Protein AF-A0A4Q6BLD5-F1 (afdb_monomer)

pLDDT: mean 73.15, std 21.03, range [26.84, 95.38]

Mean predicted aligned error: 13.9 Å

Structure (mmCIF, N/CA/C/O backbone):
data_AF-A0A4Q6BLD5-F1
#
_entry.id   AF-A0A4Q6BLD5-F1
#
loop_
_atom_site.group_PDB
_atom_site.id
_atom_site.type_symbol
_atom_site.label_atom_id
_atom_site.label_alt_id
_atom_site.label_comp_id
_atom_site.label_asym_id
_atom_site.label_entity_id
_atom_site.label_seq_id
_atom_site.pdbx_PDB_ins_code
_atom_site.Cartn_x
_atom_site.Cartn_y
_atom_site.Cartn_z
_atom_site.occupancy
_atom_site.B_iso_or_equiv
_atom_site.auth_seq_id
_atom_site.auth_comp_id
_atom_site.auth_asym_id
_atom_site.auth_atom_id
_atom_site.pdbx_PDB_model_num
ATOM 1 N N . MET A 1 1 ? -20.889 4.186 14.108 1.00 34.12 1 MET A N 1
ATOM 2 C CA . MET A 1 1 ? -19.608 4.801 13.681 1.00 34.12 1 MET A CA 1
ATOM 3 C C . MET A 1 1 ? -19.561 4.826 12.154 1.00 34.12 1 MET A C 1
ATOM 5 O O . MET A 1 1 ? -20.013 3.849 11.561 1.00 34.12 1 MET A O 1
ATOM 9 N N . PRO A 1 2 ? -19.130 5.921 11.500 1.00 46.22 2 PRO A N 1
ATOM 10 C CA . PRO A 1 2 ? -19.133 6.006 10.040 1.00 46.22 2 PRO A CA 1
ATOM 11 C C . PRO A 1 2 ? -18.166 4.980 9.440 1.00 46.22 2 PRO A C 1
ATOM 13 O O . PRO A 1 2 ? -17.025 4.854 9.872 1.00 46.22 2 PRO A O 1
ATOM 16 N N . THR A 1 3 ? -18.659 4.231 8.460 1.00 52.12 3 THR A N 1
ATOM 17 C CA . THR A 1 3 ? -17.899 3.228 7.712 1.00 52.12 3 THR A CA 1
ATOM 18 C C . THR A 1 3 ? -16.935 3.934 6.760 1.00 52.12 3 THR A C 1
ATOM 20 O O . THR A 1 3 ? -17.376 4.782 5.989 1.00 52.12 3 THR A O 1
ATOM 23 N N . ARG A 1 4 ? -15.638 3.609 6.811 1.00 65.75 4 ARG A N 1
ATOM 24 C CA . ARG A 1 4 ? -14.622 4.171 5.907 1.00 65.75 4 ARG A CA 1
ATOM 25 C C . ARG A 1 4 ? -14.173 3.112 4.904 1.00 65.75 4 ARG A C 1
ATOM 27 O O . ARG A 1 4 ? -13.862 1.986 5.298 1.00 65.75 4 ARG A O 1
ATOM 34 N N . ILE A 1 5 ? -14.171 3.488 3.628 1.00 71.06 5 ILE A N 1
ATOM 35 C CA . ILE A 1 5 ? -13.652 2.690 2.517 1.00 71.06 5 ILE A CA 1
ATOM 36 C C . ILE A 1 5 ? -12.532 3.501 1.867 1.00 71.06 5 ILE A C 1
ATOM 38 O O . ILE A 1 5 ? -12.675 4.704 1.649 1.00 71.06 5 ILE A O 1
ATOM 42 N N . ALA A 1 6 ? -11.416 2.840 1.591 1.00 70.56 6 ALA A N 1
ATOM 43 C CA . ALA A 1 6 ? -10.246 3.434 0.964 1.00 70.56 6 ALA A CA 1
ATOM 44 C C . ALA A 1 6 ? -10.144 2.995 -0.502 1.00 70.56 6 ALA A C 1
ATOM 46 O O . ALA A 1 6 ? -10.179 1.796 -0.777 1.00 70.56 6 ALA A O 1
ATOM 47 N N . PHE A 1 7 ? -9.975 3.948 -1.425 1.00 62.97 7 PHE A N 1
ATOM 48 C CA . PHE A 1 7 ? -9.706 3.673 -2.838 1.00 62.97 7 PHE A CA 1
ATOM 49 C C . PHE A 1 7 ? -8.424 4.375 -3.294 1.00 62.97 7 PHE A C 1
ATOM 51 O O . PHE A 1 7 ? -8.235 5.576 -3.079 1.00 62.97 7 PHE A O 1
ATOM 58 N N . PHE A 1 8 ? -7.554 3.625 -3.965 1.00 69.94 8 PHE A N 1
ATOM 59 C CA . PHE A 1 8 ? -6.295 4.117 -4.506 1.00 69.94 8 PHE A CA 1
ATOM 60 C C . PHE A 1 8 ? -6.191 3.791 -5.994 1.00 69.94 8 PHE A C 1
ATOM 62 O O . PHE A 1 8 ? -6.267 2.624 -6.376 1.00 69.94 8 PHE A O 1
ATOM 69 N N . VAL A 1 9 ? -5.953 4.811 -6.818 1.00 60.28 9 VAL A N 1
ATOM 70 C CA . VAL A 1 9 ? -5.570 4.661 -8.229 1.00 60.28 9 VAL A CA 1
ATOM 71 C C . VAL A 1 9 ? -4.197 5.315 -8.405 1.00 60.28 9 VAL A C 1
ATOM 73 O O . VAL A 1 9 ? -3.885 6.262 -7.686 1.00 60.28 9 VAL A O 1
ATOM 76 N N . SER A 1 10 ? -3.350 4.792 -9.299 1.00 46.06 10 SER A N 1
ATOM 77 C CA . SER A 1 10 ? -1.887 5.013 -9.362 1.00 46.06 10 SER A CA 1
ATOM 78 C C . SER A 1 10 ? -1.374 6.456 -9.221 1.00 46.06 10 SER A C 1
ATOM 80 O O . SER A 1 10 ? -0.222 6.638 -8.839 1.00 46.06 10 SER A O 1
ATOM 82 N N . SER A 1 11 ? -2.203 7.474 -9.454 1.00 38.53 11 SER A N 1
ATOM 83 C CA . SER A 1 11 ? -1.835 8.891 -9.303 1.00 38.53 11 SER A CA 1
ATOM 84 C C . SER A 1 11 ? -2.864 9.733 -8.540 1.00 38.53 11 SER A C 1
ATOM 86 O O . SER A 1 11 ? -2.640 10.917 -8.329 1.00 38.53 11 SER A O 1
ATOM 88 N N . PHE A 1 12 ? -3.973 9.139 -8.087 1.00 34.91 12 PHE A N 1
ATOM 89 C CA . PHE A 1 12 ? -5.044 9.856 -7.400 1.00 34.91 12 PHE A CA 1
ATOM 90 C C . PHE A 1 12 ? -5.529 9.074 -6.182 1.00 34.91 12 PHE A C 1
ATOM 92 O O . PHE A 1 12 ? -5.935 7.910 -6.262 1.00 34.91 12 PHE A O 1
ATOM 99 N N . LEU A 1 13 ? -5.481 9.739 -5.030 1.00 37.31 13 LEU A N 1
ATOM 100 C CA . LEU A 1 13 ? -6.122 9.270 -3.816 1.00 37.31 13 LEU A CA 1
ATOM 101 C C . LEU A 1 13 ? -7.577 9.737 -3.825 1.00 37.31 13 LEU A C 1
ATOM 103 O O . LEU A 1 13 ? -7.841 10.935 -3.754 1.00 37.31 13 LEU A O 1
ATOM 107 N N . PHE A 1 14 ? -8.518 8.795 -3.854 1.00 38.41 14 PHE A N 1
ATOM 108 C CA . PHE A 1 14 ? -9.929 9.103 -3.655 1.00 38.41 14 PHE A CA 1
ATOM 109 C C . PHE A 1 14 ? -10.384 8.520 -2.319 1.00 38.41 14 PHE A C 1
ATOM 111 O O . PHE A 1 14 ? -10.639 7.324 -2.181 1.00 38.41 14 PHE A O 1
ATOM 118 N N . VAL A 1 15 ? -10.490 9.379 -1.305 1.00 34.28 15 VAL A N 1
ATOM 119 C CA . VAL A 1 15 ? -11.044 8.984 -0.006 1.00 34.28 15 VAL A CA 1
ATOM 120 C C . VAL A 1 15 ? -12.554 9.174 -0.037 1.00 34.28 15 VAL A C 1
ATOM 122 O O . VAL A 1 15 ? -13.066 10.273 0.181 1.00 34.28 15 VAL A O 1
ATOM 125 N N . PHE A 1 16 ? -13.286 8.090 -0.278 1.00 34.75 16 PHE A N 1
ATOM 126 C CA . PHE A 1 16 ? -14.738 8.097 -0.154 1.00 34.75 16 PHE A CA 1
ATOM 127 C C . PHE A 1 16 ? -15.138 7.744 1.281 1.00 34.75 16 PHE A C 1
ATOM 129 O O . PHE A 1 16 ? -15.179 6.584 1.689 1.00 34.75 16 PHE A O 1
ATOM 136 N N . SER A 1 17 ? -15.507 8.759 2.065 1.00 26.84 17 SER A N 1
ATOM 137 C CA . SER A 1 17 ? -16.319 8.537 3.265 1.00 26.84 17 SER A CA 1
ATOM 138 C C . SER A 1 17 ? -17.758 8.282 2.820 1.00 26.84 17 SER A C 1
ATOM 140 O O . SER A 1 17 ? -18.596 9.186 2.800 1.00 26.84 17 SER A O 1
ATOM 142 N N . ALA A 1 18 ? -18.030 7.051 2.386 1.00 31.39 18 ALA A N 1
ATOM 143 C CA . ALA A 1 18 ? -19.362 6.640 1.981 1.00 31.39 18 ALA A CA 1
ATOM 144 C C . ALA A 1 18 ? -20.256 6.527 3.227 1.00 31.39 18 ALA A C 1
ATOM 146 O O . ALA A 1 18 ? -20.375 5.477 3.859 1.00 31.39 18 ALA A O 1
ATOM 147 N N . LYS A 1 19 ? -20.958 7.613 3.565 1.00 28.53 19 LYS A N 1
ATOM 148 C CA . LYS A 1 19 ? -22.338 7.433 4.020 1.00 28.53 19 LYS A CA 1
ATOM 149 C C . LYS A 1 19 ? -23.069 6.961 2.770 1.00 28.53 19 LYS A C 1
ATOM 151 O O . LYS A 1 19 ? -23.146 7.726 1.816 1.00 28.53 19 LYS A O 1
ATOM 156 N N . ALA A 1 20 ? -23.516 5.707 2.751 1.00 33.16 20 ALA A N 1
ATOM 157 C CA . ALA A 1 20 ? -24.437 5.210 1.738 1.00 33.16 20 ALA A CA 1
ATOM 158 C C . ALA A 1 20 ? -25.693 6.095 1.777 1.00 33.16 20 ALA A C 1
ATOM 160 O O . ALA A 1 20 ? -26.613 5.857 2.550 1.00 33.16 20 ALA A O 1
ATOM 161 N N . ALA A 1 21 ? -25.667 7.201 1.041 1.00 34.50 21 ALA A N 1
ATOM 162 C CA . ALA A 1 21 ? -26.797 8.085 0.879 1.00 34.50 21 ALA A CA 1
ATOM 163 C C . ALA A 1 21 ? -27.652 7.483 -0.238 1.00 34.50 21 ALA A C 1
ATOM 165 O O . ALA A 1 21 ? -27.370 7.649 -1.419 1.00 34.50 21 ALA A O 1
ATOM 166 N N . ASP A 1 22 ? -28.613 6.669 0.187 1.00 40.47 22 ASP A N 1
ATOM 167 C CA . ASP A 1 22 ? -30.010 6.667 -0.265 1.00 40.47 22 ASP A CA 1
ATOM 168 C C . ASP A 1 22 ? -30.348 6.514 -1.762 1.00 40.47 22 ASP A C 1
ATOM 170 O O . ASP A 1 22 ? -31.494 6.724 -2.149 1.00 40.47 22 ASP A O 1
ATOM 174 N N . CYS A 1 23 ? -29.411 6.105 -2.622 1.00 41.12 23 CYS A N 1
ATOM 175 C CA . CYS A 1 23 ? -29.730 5.891 -4.040 1.00 41.12 23 CYS A CA 1
ATOM 176 C C . CYS A 1 23 ? -30.193 4.453 -4.365 1.00 41.12 23 CYS A C 1
ATOM 178 O O . CYS A 1 23 ? -30.991 4.255 -5.279 1.00 41.12 23 CYS A O 1
ATOM 180 N N . SER A 1 24 ? -29.780 3.432 -3.593 1.00 42.34 24 SER A N 1
ATOM 181 C CA . SER A 1 24 ? -30.208 2.038 -3.848 1.00 42.34 24 SER A CA 1
ATOM 182 C C . SER A 1 24 ? -31.682 1.785 -3.502 1.00 42.34 24 SER A C 1
ATOM 184 O O . SER A 1 24 ? -32.346 0.977 -4.150 1.00 42.34 24 SER A O 1
ATOM 186 N N . SER A 1 25 ? -32.211 2.522 -2.519 1.00 45.66 25 SER A N 1
ATOM 187 C CA . SER A 1 25 ? -33.618 2.485 -2.111 1.00 45.66 25 SER A CA 1
ATOM 188 C C . SER A 1 25 ? -34.543 2.895 -3.264 1.00 45.66 25 SER A C 1
ATOM 190 O O . SER A 1 25 ? -35.480 2.166 -3.593 1.00 45.66 25 SER A O 1
ATOM 192 N N . GLN A 1 26 ? -34.225 3.995 -3.959 1.00 46.81 26 GLN A N 1
ATOM 193 C CA . GLN A 1 26 ? -35.060 4.520 -5.044 1.00 46.81 26 GLN A CA 1
ATOM 194 C C . GLN A 1 26 ? -35.035 3.643 -6.302 1.00 46.81 26 GLN A C 1
ATOM 196 O O . GLN A 1 26 ? -36.088 3.400 -6.888 1.00 46.81 26 GLN A O 1
ATOM 201 N N . VAL A 1 27 ? -33.876 3.089 -6.681 1.00 45.16 27 VAL A N 1
ATOM 202 C CA . VAL A 1 27 ? -33.774 2.179 -7.841 1.00 45.16 27 VAL A CA 1
ATOM 203 C C . VAL A 1 27 ? -34.616 0.916 -7.630 1.00 45.16 27 VAL A C 1
ATOM 205 O O . VAL A 1 27 ? -35.327 0.495 -8.539 1.00 45.16 27 VAL A O 1
ATOM 208 N N . SER A 1 28 ? -34.633 0.360 -6.411 1.00 44.94 28 SER A N 1
ATOM 209 C CA . SER A 1 28 ? -35.453 -0.821 -6.096 1.00 44.94 28 SER A CA 1
ATOM 210 C C . SER A 1 28 ? -36.967 -0.557 -6.168 1.00 44.94 28 SER A C 1
ATOM 212 O O . SER A 1 28 ? -37.734 -1.446 -6.543 1.00 44.94 28 SER A O 1
ATOM 214 N N . GLN A 1 29 ? -37.409 0.665 -5.850 1.00 50.00 29 GLN A N 1
ATOM 215 C CA . GLN A 1 29 ? -38.816 1.065 -5.955 1.00 50.00 29 GLN A CA 1
ATOM 216 C C . GLN A 1 29 ? -39.231 1.294 -7.410 1.00 50.00 29 GLN A C 1
ATOM 218 O O . GLN A 1 29 ? -40.324 0.891 -7.803 1.00 50.00 29 GLN A O 1
ATOM 223 N N . ILE A 1 30 ? -38.345 1.879 -8.221 1.00 49.75 30 ILE A N 1
ATOM 224 C CA . ILE A 1 30 ? -38.574 2.072 -9.658 1.00 49.75 30 ILE A CA 1
ATOM 225 C C . ILE A 1 30 ? -38.619 0.716 -10.371 1.00 49.75 30 ILE A C 1
ATOM 227 O O . ILE A 1 30 ? -39.524 0.481 -11.163 1.00 49.75 30 ILE A O 1
ATOM 231 N N . GLN A 1 31 ? -37.721 -0.214 -10.036 1.00 46.88 31 GLN A N 1
ATOM 232 C CA . GLN A 1 31 ? -37.703 -1.549 -10.636 1.00 46.88 31 GLN A CA 1
ATOM 233 C C . GLN A 1 31 ? -38.994 -2.332 -10.343 1.00 46.88 31 GLN A C 1
ATOM 235 O O . GLN A 1 31 ? -39.590 -2.874 -11.270 1.00 46.88 31 GLN A O 1
ATOM 240 N N . LYS A 1 32 ? -39.503 -2.280 -9.103 1.00 55.00 32 LYS A N 1
ATOM 241 C CA . LYS A 1 32 ? -40.805 -2.873 -8.735 1.00 55.00 32 LYS A CA 1
ATOM 242 C C . LYS A 1 32 ? -42.005 -2.207 -9.418 1.00 55.00 32 LYS A C 1
ATOM 244 O O . LYS A 1 32 ? -43.016 -2.864 -9.645 1.00 55.00 32 LYS A O 1
ATOM 249 N N . ALA A 1 33 ? -41.920 -0.912 -9.724 1.00 53.31 33 ALA A N 1
ATOM 250 C CA . ALA A 1 33 ? -42.981 -0.179 -10.419 1.00 53.31 33 ALA A CA 1
ATOM 251 C C . ALA A 1 33 ? -42.980 -0.419 -11.940 1.00 53.31 33 ALA A C 1
ATOM 253 O O . ALA A 1 33 ? -44.018 -0.283 -12.585 1.00 53.31 33 ALA A O 1
ATOM 254 N N . VAL A 1 34 ? -41.825 -0.777 -12.509 1.00 51.75 34 VAL A N 1
ATOM 255 C CA . VAL A 1 34 ? -41.629 -0.999 -13.950 1.00 51.75 34 VAL A CA 1
ATOM 256 C C . VAL A 1 34 ? -41.813 -2.473 -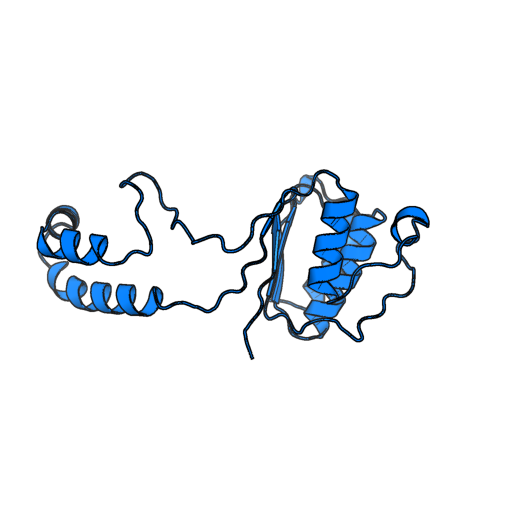14.344 1.00 51.75 34 VAL A C 1
ATOM 258 O O . VAL A 1 34 ? -42.239 -2.754 -15.461 1.00 51.75 34 VAL A O 1
ATOM 261 N N . GLU A 1 35 ? -41.591 -3.415 -13.425 1.00 50.47 35 GLU A N 1
ATOM 262 C CA . GLU A 1 35 ? -41.775 -4.864 -13.630 1.00 50.47 35 GLU A CA 1
ATOM 263 C C . GLU A 1 35 ? -43.122 -5.279 -14.267 1.00 50.47 35 GLU A C 1
ATOM 265 O O . GLU A 1 35 ? -43.102 -6.076 -15.206 1.00 50.47 35 GLU A O 1
ATOM 270 N N . PRO A 1 36 ? -44.290 -4.723 -13.874 1.00 54.44 36 PRO A N 1
ATOM 271 C CA . PRO A 1 36 ? -45.559 -5.072 -14.514 1.00 54.44 36 PRO A CA 1
ATOM 272 C C . PRO A 1 36 ? -45.745 -4.470 -15.920 1.00 54.44 36 PRO A C 1
ATOM 274 O O . PRO A 1 36 ? -46.626 -4.911 -16.655 1.00 54.44 36 PRO A O 1
ATOM 277 N N . LEU A 1 37 ? -44.935 -3.482 -16.319 1.00 51.81 37 LEU A N 1
ATOM 278 C CA . LEU A 1 37 ? -45.033 -2.793 -17.616 1.00 51.81 37 LEU A CA 1
ATOM 279 C C . LEU A 1 37 ? -44.154 -3.429 -18.705 1.00 51.81 37 LEU A C 1
ATOM 281 O O . LEU A 1 37 ? -44.417 -3.246 -19.892 1.00 51.81 37 LEU A O 1
ATOM 285 N N . LEU A 1 38 ? -43.145 -4.216 -18.322 1.00 53.00 38 LEU A N 1
ATOM 286 C CA . LEU A 1 38 ? -42.202 -4.854 -19.252 1.00 53.00 38 LEU A CA 1
ATOM 287 C C . LEU A 1 38 ? -42.749 -6.124 -19.928 1.00 53.00 38 LEU A C 1
ATOM 289 O O . LEU A 1 38 ? -42.108 -6.664 -20.823 1.00 53.00 38 LEU A O 1
ATOM 293 N N . GLY A 1 39 ? -43.937 -6.600 -19.537 1.00 48.44 39 GLY A N 1
ATOM 294 C CA . GLY A 1 39 ? -44.547 -7.808 -20.106 1.00 48.44 39 GLY A CA 1
ATOM 295 C C . GLY A 1 39 ? -45.206 -7.629 -21.481 1.00 48.44 39 GLY A C 1
ATOM 296 O O . GLY A 1 39 ? -45.510 -8.622 -22.133 1.00 48.44 39 GLY A O 1
ATOM 297 N N . SER A 1 40 ? -45.460 -6.395 -21.932 1.00 51.69 40 SER A N 1
ATOM 298 C CA . SER A 1 40 ? -46.193 -6.148 -23.193 1.00 51.69 40 SER A CA 1
ATOM 299 C C . SER A 1 40 ? -45.767 -4.899 -23.969 1.00 51.69 40 SER A C 1
ATOM 301 O O . SER A 1 40 ? -46.325 -4.621 -25.029 1.00 51.69 40 SER A O 1
ATOM 303 N N . VAL A 1 41 ? -44.772 -4.153 -23.483 1.00 54.75 41 VAL A N 1
ATOM 304 C CA . VAL A 1 41 ? -44.349 -2.885 -24.085 1.00 54.75 41 VAL A CA 1
ATOM 305 C C . VAL A 1 41 ? -42.831 -2.885 -24.247 1.00 54.75 41 VAL A C 1
ATOM 307 O O . VAL A 1 41 ? -42.115 -3.328 -23.349 1.00 54.75 41 VAL A O 1
ATOM 310 N N . SER A 1 42 ? -42.325 -2.420 -25.396 1.00 49.84 42 SER A N 1
ATOM 311 C CA . SER A 1 42 ? -40.879 -2.369 -25.631 1.00 49.84 42 SER A CA 1
ATOM 312 C C . SER A 1 42 ? -40.197 -1.486 -24.586 1.00 49.84 42 SER A C 1
ATOM 314 O O . SER A 1 42 ? -40.742 -0.460 -24.166 1.00 49.84 42 SER A O 1
ATOM 316 N N . PHE A 1 43 ? -38.986 -1.876 -24.191 1.00 49.97 43 PHE A N 1
ATOM 317 C CA . PHE A 1 43 ? -38.167 -1.135 -23.235 1.00 49.97 43 PHE A CA 1
ATOM 318 C C . PHE A 1 43 ? -38.028 0.346 -23.626 1.00 49.97 43 PHE A C 1
ATOM 320 O O . PHE A 1 43 ? -38.177 1.222 -22.779 1.00 49.97 43 PHE A O 1
ATOM 327 N N . ASP A 1 44 ? -37.878 0.637 -24.920 1.00 48.88 44 ASP A N 1
ATOM 328 C CA . ASP A 1 44 ? -37.795 2.005 -25.446 1.00 48.88 44 ASP A CA 1
ATOM 329 C C . ASP A 1 44 ? -39.070 2.821 -25.187 1.00 48.88 44 ASP A C 1
ATOM 331 O O . ASP A 1 44 ? -39.017 4.003 -24.841 1.00 48.88 44 ASP A O 1
ATOM 335 N N . THR A 1 45 ? -40.240 2.187 -25.279 1.00 53.69 45 THR A N 1
ATOM 336 C CA . THR A 1 45 ? -41.523 2.845 -24.995 1.00 53.69 45 THR A CA 1
ATOM 337 C C . THR A 1 45 ? -41.651 3.172 -23.507 1.00 53.69 45 THR A C 1
ATOM 339 O O . THR A 1 45 ? -42.114 4.252 -23.146 1.00 53.69 45 THR A O 1
ATOM 342 N N . VAL A 1 46 ? -41.183 2.276 -22.634 1.00 56.25 46 VAL A N 1
ATOM 343 C CA . VAL A 1 46 ? -41.182 2.486 -21.180 1.00 56.25 46 VAL A CA 1
ATOM 344 C C . VAL A 1 46 ? -40.202 3.599 -20.795 1.00 56.25 46 VAL A C 1
ATOM 346 O O . VAL A 1 46 ? -40.561 4.504 -20.042 1.00 56.25 46 VAL A O 1
ATOM 349 N N . MET A 1 47 ? -38.998 3.592 -21.372 1.00 51.81 47 MET A N 1
ATOM 350 C CA . MET A 1 47 ? -37.946 4.583 -21.108 1.00 51.81 47 MET A CA 1
ATOM 351 C C . MET A 1 47 ? -38.249 5.973 -21.679 1.00 51.81 47 MET A C 1
ATOM 353 O O . MET A 1 47 ? -37.773 6.973 -21.143 1.00 51.81 47 MET A O 1
ATOM 357 N N . SER A 1 48 ? -39.071 6.061 -22.726 1.00 57.19 48 SER A N 1
ATOM 358 C CA . SER A 1 48 ? -39.506 7.336 -23.312 1.00 57.19 48 SER A CA 1
ATOM 359 C C . SER A 1 48 ? -40.698 7.974 -22.583 1.00 57.19 48 SER A C 1
ATOM 361 O O . SER A 1 48 ? -41.119 9.085 -22.921 1.00 57.19 48 SER A O 1
ATOM 363 N N . HIS A 1 49 ? -41.267 7.297 -21.577 1.00 55.41 49 HIS A N 1
ATOM 364 C CA . HIS A 1 49 ? -42.521 7.741 -20.992 1.00 55.41 49 HIS A CA 1
ATOM 365 C C . HIS A 1 49 ? -42.320 8.962 -20.063 1.00 55.41 49 HIS A C 1
ATOM 367 O O . HIS A 1 49 ? -41.516 8.900 -19.126 1.00 55.41 49 HIS A O 1
ATOM 373 N N . PRO A 1 50 ? -43.056 10.081 -20.254 1.00 57.66 50 PRO A N 1
ATOM 374 C CA . PRO A 1 50 ? -42.760 11.357 -19.588 1.00 57.66 50 PRO A CA 1
ATOM 375 C C . PRO A 1 50 ? -42.766 11.314 -18.055 1.00 57.66 50 PRO A C 1
ATOM 377 O O . PRO A 1 50 ? -42.019 12.051 -17.412 1.00 57.66 50 PRO A O 1
ATOM 380 N N . TRP A 1 51 ? -43.593 10.456 -17.448 1.00 55.91 51 TRP A N 1
ATOM 381 C CA . TRP A 1 51 ? -43.636 10.300 -15.991 1.00 55.91 51 TRP A CA 1
ATOM 382 C C . TRP A 1 51 ? -42.399 9.567 -15.451 1.00 55.91 51 TRP A C 1
ATOM 384 O O . TRP A 1 51 ? -41.908 9.922 -14.378 1.00 55.91 51 TRP A O 1
ATOM 394 N N . LEU A 1 52 ? -41.856 8.603 -16.203 1.00 52.38 52 LEU A N 1
ATOM 395 C CA . LEU A 1 52 ? -40.643 7.873 -15.841 1.00 52.38 52 LEU A CA 1
ATOM 396 C C . LEU A 1 52 ? -39.420 8.783 -15.995 1.00 52.38 52 LEU A C 1
ATOM 398 O O . LEU A 1 52 ? -38.625 8.893 -15.067 1.00 52.38 52 LEU A O 1
ATOM 402 N N . ILE A 1 53 ? -39.345 9.535 -17.100 1.00 54.66 53 ILE A N 1
ATOM 403 C CA . ILE A 1 53 ? -38.314 10.560 -17.330 1.00 54.66 53 ILE A CA 1
ATOM 404 C C . ILE A 1 53 ? -38.311 11.580 -16.187 1.00 54.66 53 ILE A C 1
ATOM 406 O O . ILE A 1 53 ? -37.262 11.870 -15.620 1.00 54.66 53 ILE A O 1
ATOM 410 N N . LYS A 1 54 ? -39.485 12.079 -15.783 1.00 52.09 54 LYS A N 1
ATOM 411 C CA . LYS A 1 54 ? -39.608 13.056 -14.692 1.00 52.09 54 LYS A CA 1
ATOM 412 C C . LYS A 1 54 ? -39.252 12.468 -13.322 1.00 52.09 54 LYS A C 1
ATOM 414 O O . LYS A 1 54 ? -38.763 13.197 -12.464 1.00 52.09 54 LYS A O 1
ATOM 419 N N . THR A 1 55 ? -39.479 11.171 -13.115 1.00 53.75 55 THR A N 1
ATOM 420 C CA . THR A 1 55 ? -39.105 10.455 -11.884 1.00 5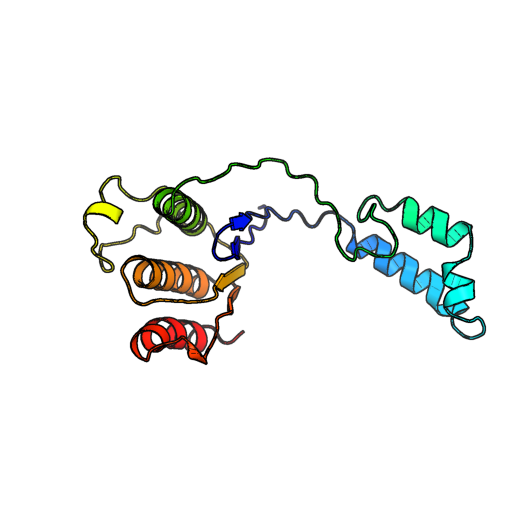3.75 55 THR A CA 1
ATOM 421 C C . THR A 1 55 ? -37.596 10.206 -11.819 1.00 53.75 55 THR A C 1
ATOM 423 O O . THR A 1 55 ? -36.977 10.506 -10.801 1.00 53.75 55 THR A O 1
ATOM 426 N N . LEU A 1 56 ? -36.982 9.767 -12.922 1.00 50.72 56 LEU A N 1
ATOM 427 C CA . LEU A 1 56 ? -35.536 9.548 -13.044 1.00 50.72 56 LEU A CA 1
ATOM 428 C C . LEU A 1 56 ? -34.743 10.865 -12.998 1.00 50.72 56 LEU A C 1
ATOM 430 O O . LEU A 1 56 ? -33.729 10.954 -12.314 1.00 50.72 56 LEU A O 1
ATOM 434 N N . GLN A 1 57 ? -35.243 11.934 -13.627 1.00 50.34 57 GLN A N 1
ATOM 435 C CA . GLN A 1 57 ? -34.642 13.274 -13.542 1.00 50.34 57 GLN A CA 1
ATOM 436 C C . GLN A 1 57 ? -34.697 13.877 -12.131 1.00 50.34 57 GLN A C 1
ATOM 438 O O . GLN A 1 57 ? -33.931 14.793 -11.826 1.00 50.34 57 GLN A O 1
ATOM 443 N N . ARG A 1 58 ? -35.602 13.393 -11.270 1.00 43.28 58 ARG A N 1
ATOM 444 C CA . ARG A 1 58 ? -35.751 13.870 -9.888 1.00 43.28 58 ARG A CA 1
ATOM 445 C C . ARG A 1 58 ? -34.850 13.131 -8.900 1.00 43.28 58 ARG A C 1
ATOM 447 O O . ARG A 1 58 ? -34.615 13.657 -7.815 1.00 43.28 58 ARG A O 1
ATOM 454 N N . SER A 1 59 ? -34.305 11.969 -9.266 1.00 49.03 59 SER A N 1
ATOM 455 C CA . SER A 1 59 ? -33.183 11.387 -8.532 1.00 49.03 59 SER A CA 1
ATOM 456 C C . SER A 1 59 ? -31.913 12.149 -8.908 1.00 49.03 59 SER A C 1
ATOM 458 O O . SER A 1 59 ? -31.317 11.930 -9.957 1.00 49.03 59 SER A O 1
ATOM 460 N N . GLU A 1 60 ? -31.489 13.079 -8.054 1.00 47.91 60 GLU A N 1
ATOM 461 C CA . GLU A 1 60 ? -30.286 13.903 -8.252 1.00 47.91 60 GLU A CA 1
ATOM 462 C C . GLU A 1 60 ? -28.967 13.105 -8.283 1.00 47.91 60 GLU A C 1
ATOM 464 O O . GLU A 1 60 ? -27.894 13.698 -8.346 1.00 47.91 60 GLU A O 1
ATOM 469 N N . CYS A 1 61 ? -29.013 11.771 -8.250 1.00 49.72 61 CYS A N 1
ATOM 470 C CA . CYS A 1 61 ? -27.822 10.932 -8.221 1.00 49.72 61 CYS A CA 1
ATOM 471 C C . CYS A 1 61 ? -27.005 10.988 -9.516 1.00 49.72 61 CYS A C 1
ATOM 473 O O . CYS A 1 61 ? -25.793 10.833 -9.454 1.00 49.72 61 CYS A O 1
ATOM 475 N N . CYS A 1 62 ? -27.621 11.214 -10.676 1.00 50.59 62 CYS A N 1
ATOM 476 C CA . CYS A 1 62 ? -26.931 11.138 -11.963 1.00 50.59 62 CYS A CA 1
ATOM 477 C C . CYS A 1 62 ? -27.529 12.182 -12.926 1.00 50.59 62 CYS A C 1
ATOM 479 O O . CYS A 1 62 ? -28.451 11.903 -13.686 1.00 50.59 62 CYS A O 1
ATOM 481 N N . LYS A 1 63 ? -27.032 13.426 -12.863 1.00 46.31 63 LYS A N 1
ATOM 482 C CA . LYS A 1 63 ? -27.312 14.469 -13.866 1.00 46.31 63 LYS A CA 1
ATOM 483 C C . LYS A 1 63 ? -26.189 14.505 -14.901 1.00 46.31 63 LYS A C 1
ATOM 485 O O . LYS A 1 63 ? -25.370 15.418 -14.892 1.00 46.31 63 LYS A O 1
ATOM 490 N N . THR A 1 64 ? -26.148 13.524 -15.786 1.00 46.38 64 THR A N 1
ATOM 491 C CA . THR A 1 64 ? -25.338 13.573 -17.008 1.00 46.38 64 THR A CA 1
ATOM 492 C C . THR A 1 64 ? -26.165 12.974 -18.146 1.00 46.38 64 THR A C 1
ATOM 494 O O . THR A 1 64 ? -27.105 12.219 -17.901 1.00 46.38 64 THR A O 1
ATOM 497 N N . GLY A 1 65 ? -25.927 13.425 -19.382 1.00 47.09 65 GLY A N 1
ATOM 498 C CA . GLY A 1 65 ? -26.673 12.966 -20.558 1.00 47.09 65 GLY A CA 1
ATOM 499 C C . GLY A 1 65 ? -26.601 11.446 -20.737 1.00 47.09 65 GLY A C 1
ATOM 500 O O . GLY A 1 65 ? -25.782 10.781 -20.106 1.00 47.09 65 GLY A O 1
ATOM 501 N N . TRP A 1 66 ? -27.435 10.908 -21.630 1.00 47.75 66 TRP A N 1
ATOM 502 C CA . TRP A 1 66 ? -27.582 9.470 -21.919 1.00 47.75 66 TRP A CA 1
ATOM 503 C C . TRP A 1 66 ? -26.274 8.739 -22.305 1.00 47.75 66 TRP A C 1
ATOM 505 O O . TRP A 1 66 ? -26.258 7.514 -22.381 1.00 47.75 66 TRP A O 1
ATOM 515 N N . ASP A 1 67 ? -25.171 9.474 -22.460 1.00 55.59 67 ASP A N 1
ATOM 516 C CA . ASP A 1 67 ? -23.862 8.996 -22.902 1.00 55.59 67 ASP A CA 1
ATOM 517 C C . ASP A 1 67 ? -22.851 8.832 -21.745 1.00 55.59 67 ASP A C 1
ATOM 519 O O . ASP A 1 67 ? -21.711 8.424 -21.966 1.00 55.59 67 ASP A O 1
ATOM 523 N N . GLN A 1 68 ? -23.223 9.172 -20.502 1.00 52.69 68 GLN A N 1
ATOM 524 C CA . GLN A 1 68 ? -22.320 9.119 -19.347 1.00 52.69 68 GLN A CA 1
ATOM 525 C C . GLN A 1 68 ? -22.902 8.278 -18.208 1.00 52.69 68 GLN A C 1
ATOM 527 O O . GLN A 1 68 ? -23.743 8.725 -17.438 1.00 52.69 68 GLN A O 1
ATOM 532 N N . LEU A 1 69 ? -22.356 7.076 -18.022 1.00 55.78 69 LEU A N 1
ATOM 533 C CA . LEU A 1 69 ? -22.686 6.161 -16.916 1.00 55.78 69 LEU A CA 1
ATOM 534 C C . LEU A 1 69 ? -22.128 6.613 -15.543 1.00 55.78 69 LEU A C 1
ATOM 536 O O . LEU A 1 69 ? -22.025 5.814 -14.615 1.00 55.78 69 LEU A O 1
ATOM 540 N N . GLY A 1 70 ? -21.713 7.875 -15.407 1.00 56.53 70 GLY A N 1
ATOM 541 C CA . GLY A 1 70 ? -21.079 8.409 -14.204 1.00 56.53 70 GLY A CA 1
ATOM 542 C C . GLY A 1 70 ? -22.028 9.271 -13.377 1.00 56.53 70 GLY A C 1
ATOM 543 O O . GLY A 1 70 ? -22.555 10.264 -13.870 1.00 56.53 70 GLY A O 1
ATOM 544 N N . CYS A 1 71 ? -22.185 8.944 -12.093 1.00 60.22 71 CYS A N 1
ATOM 545 C CA . CYS A 1 71 ? -22.882 9.803 -11.139 1.00 60.22 71 CYS A CA 1
ATOM 546 C C . CYS A 1 71 ? -21.927 10.859 -10.573 1.00 60.22 71 CYS A C 1
ATOM 548 O O . CYS A 1 71 ? -20.919 10.532 -9.942 1.00 60.22 71 CYS A O 1
ATOM 550 N N . ALA A 1 72 ? -22.251 12.137 -10.783 1.00 61.19 72 ALA A N 1
ATOM 551 C CA . ALA A 1 72 ? -21.506 13.247 -10.204 1.00 61.19 72 ALA A CA 1
ATOM 552 C C . ALA A 1 72 ? -21.700 13.256 -8.680 1.00 61.19 72 ALA A C 1
ATOM 554 O O . ALA A 1 72 ? -22.776 13.577 -8.177 1.00 61.19 72 ALA A O 1
ATOM 555 N N . HIS A 1 73 ? -20.659 12.892 -7.931 1.00 61.84 73 HIS A N 1
ATOM 556 C CA . HIS A 1 73 ? -20.698 12.955 -6.475 1.00 61.84 73 HIS A CA 1
ATOM 557 C C . HIS A 1 73 ? -20.218 14.332 -5.996 1.00 61.84 73 HIS A C 1
ATOM 559 O O . HIS A 1 73 ? -19.167 14.787 -6.457 1.00 61.84 73 HIS A O 1
ATOM 565 N N . PRO A 1 74 ? -20.926 15.009 -5.070 1.00 62.22 74 PRO A N 1
ATOM 566 C CA . PRO A 1 74 ? -20.456 16.277 -4.528 1.00 62.22 74 PRO A CA 1
ATOM 567 C C . PRO A 1 74 ? -19.139 16.058 -3.774 1.00 62.22 74 PRO A C 1
ATOM 569 O O . PRO A 1 74 ? -19.097 15.436 -2.709 1.00 62.22 74 PRO A O 1
ATOM 572 N N . ILE A 1 75 ? -18.045 16.571 -4.337 1.00 68.50 75 ILE A N 1
ATOM 573 C CA . ILE A 1 75 ? -16.720 16.489 -3.726 1.00 68.50 75 ILE A CA 1
ATOM 574 C C . ILE A 1 75 ? -16.653 17.528 -2.607 1.00 68.50 75 ILE A C 1
ATOM 576 O O . ILE A 1 75 ? -16.657 18.729 -2.854 1.00 68.50 75 ILE A O 1
ATOM 580 N N . LYS A 1 76 ? -16.591 17.068 -1.354 1.00 72.94 76 LYS A N 1
ATOM 581 C CA . LYS A 1 76 ? -16.500 17.963 -0.185 1.00 72.94 76 LYS A CA 1
ATOM 582 C C . LYS A 1 76 ? -15.123 18.601 -0.024 1.00 72.94 76 LYS A C 1
ATOM 584 O O . LYS A 1 76 ? -15.018 19.699 0.509 1.00 72.94 76 LYS A O 1
ATOM 589 N N . LYS A 1 77 ? -14.073 17.882 -0.421 1.00 74.75 77 LYS A N 1
ATOM 590 C CA . LYS A 1 77 ? -12.682 18.324 -0.343 1.00 74.75 77 LYS A CA 1
ATOM 591 C C . LYS A 1 77 ? -11.900 17.665 -1.474 1.00 74.75 77 LYS A C 1
ATOM 593 O O . LYS A 1 77 ? -11.967 16.448 -1.627 1.00 74.75 77 LYS A O 1
ATOM 598 N N . PHE A 1 78 ? -11.175 18.472 -2.236 1.00 81.75 78 PHE A N 1
ATOM 599 C CA . PHE A 1 78 ? -10.215 18.035 -3.241 1.00 81.75 78 PHE A CA 1
ATOM 600 C C . PHE A 1 78 ? -8.896 18.741 -2.948 1.00 81.75 78 PHE A C 1
ATOM 602 O O . 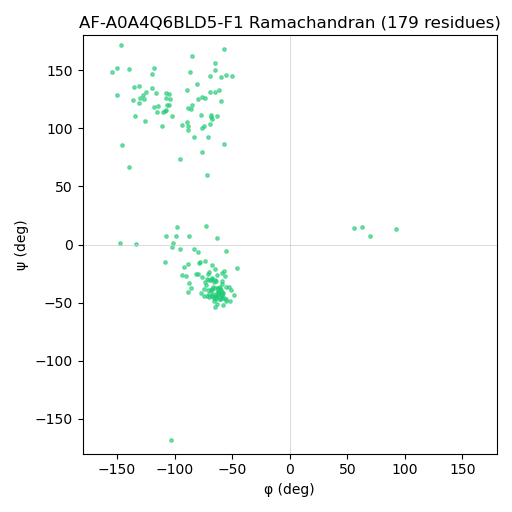PHE A 1 78 ? -8.884 19.954 -2.751 1.00 81.75 78 PHE A O 1
ATOM 609 N N . GLU A 1 79 ? -7.812 17.982 -2.871 1.00 82.06 79 GLU A N 1
ATOM 610 C CA . GLU A 1 79 ? -6.477 18.504 -2.598 1.00 82.06 79 GLU A CA 1
ATOM 611 C C . GLU A 1 79 ? -5.515 17.846 -3.591 1.00 82.06 79 GLU A C 1
ATOM 613 O O . GLU A 1 79 ? -5.330 16.627 -3.522 1.00 82.06 79 GLU A O 1
ATOM 618 N N . PRO A 1 80 ? -4.969 18.598 -4.564 1.00 81.44 80 PRO A N 1
ATOM 619 C CA . PRO A 1 80 ? -3.974 18.056 -5.472 1.00 81.44 80 PRO A CA 1
ATOM 620 C C . PRO A 1 80 ? -2.680 17.792 -4.698 1.00 81.44 80 PRO A C 1
ATOM 622 O O . PRO A 1 80 ? -2.195 18.647 -3.962 1.00 81.44 80 PRO A O 1
ATOM 625 N N . LEU A 1 81 ? -2.132 16.593 -4.870 1.00 88.81 81 LEU A N 1
ATOM 626 C CA . LEU A 1 81 ? -0.854 16.192 -4.292 1.00 88.81 81 LEU A CA 1
ATOM 627 C C . LEU A 1 81 ? 0.192 16.262 -5.400 1.00 88.81 81 LEU A C 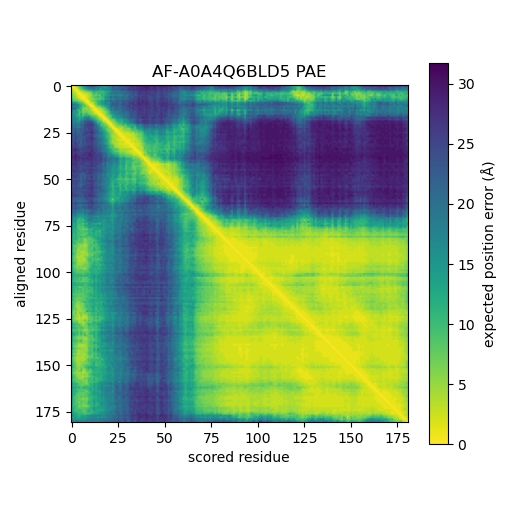1
ATOM 629 O O . LEU A 1 81 ? 0.133 15.497 -6.361 1.00 88.81 81 LEU A O 1
ATOM 633 N N . GLU A 1 82 ? 1.102 17.226 -5.297 1.00 85.94 82 GLU A N 1
ATOM 634 C CA . GLU A 1 82 ? 2.034 17.560 -6.381 1.00 85.94 82 GLU A CA 1
ATOM 635 C C . GLU A 1 82 ? 3.173 16.546 -6.519 1.00 85.94 82 GLU A C 1
ATOM 637 O O . GLU A 1 82 ? 3.707 16.347 -7.609 1.00 85.94 82 GLU A O 1
ATOM 642 N N . THR A 1 83 ? 3.547 15.886 -5.420 1.00 88.38 83 THR A N 1
ATOM 643 C CA . THR A 1 83 ? 4.711 14.995 -5.374 1.00 88.38 83 THR A CA 1
ATOM 644 C C . THR A 1 83 ? 4.321 13.559 -5.049 1.00 88.38 83 THR A C 1
ATOM 646 O O . THR A 1 83 ? 3.361 13.300 -4.320 1.00 88.38 83 THR A O 1
ATOM 649 N N . ALA A 1 84 ? 5.116 12.601 -5.530 1.00 86.25 84 ALA A N 1
ATOM 650 C CA . ALA A 1 84 ? 4.942 11.190 -5.186 1.00 86.25 84 ALA A CA 1
ATOM 651 C C . ALA A 1 84 ? 5.051 10.939 -3.670 1.00 86.25 84 ALA A C 1
ATOM 653 O O . ALA A 1 84 ? 4.321 10.104 -3.138 1.00 86.25 84 ALA A O 1
ATOM 654 N N . GLU A 1 85 ? 5.907 11.694 -2.973 1.00 90.56 85 GLU A N 1
ATOM 655 C CA . GLU A 1 85 ? 6.054 11.641 -1.514 1.00 90.56 85 GLU A CA 1
ATOM 656 C C . GLU A 1 85 ? 4.760 12.057 -0.814 1.00 90.56 85 GLU A C 1
ATOM 658 O O . GLU A 1 85 ? 4.224 11.283 -0.027 1.00 90.56 85 GLU A O 1
ATOM 663 N N . SER A 1 86 ? 4.181 13.207 -1.177 1.00 89.94 86 SER A N 1
ATOM 664 C CA . SER A 1 86 ? 2.895 13.647 -0.616 1.00 89.94 86 SER A CA 1
ATOM 665 C C . SER A 1 86 ? 1.766 12.650 -0.915 1.00 89.94 86 SER A C 1
ATOM 667 O O . SER A 1 86 ? 0.934 12.355 -0.055 1.00 89.94 86 SER A O 1
ATOM 669 N N . GLY A 1 87 ? 1.792 12.041 -2.106 1.00 90.00 87 GLY A N 1
ATOM 670 C CA . GLY A 1 87 ? 0.911 10.939 -2.480 1.00 90.00 87 GLY A CA 1
ATOM 671 C C . GLY A 1 87 ? 1.084 9.710 -1.588 1.00 90.00 87 GLY A C 1
ATOM 672 O O . GLY A 1 87 ? 0.094 9.099 -1.195 1.00 90.00 87 GLY A O 1
ATOM 673 N N . PHE A 1 88 ? 2.315 9.330 -1.247 1.00 91.62 88 PHE A N 1
ATOM 674 C CA . PHE A 1 88 ? 2.585 8.240 -0.312 1.00 91.62 88 PHE A CA 1
ATOM 675 C C . PHE A 1 88 ? 2.115 8.571 1.103 1.00 91.62 88 PHE A C 1
ATOM 677 O O . PHE A 1 88 ? 1.395 7.772 1.699 1.00 91.62 88 PHE A O 1
ATOM 684 N N . GLU A 1 89 ? 2.466 9.748 1.619 1.00 93.06 89 GLU A N 1
ATOM 685 C CA . GLU A 1 89 ? 2.106 10.185 2.968 1.00 93.06 89 GLU A CA 1
ATOM 686 C C . GLU A 1 89 ? 0.594 10.197 3.178 1.00 93.06 89 GLU A C 1
ATOM 688 O O . GLU A 1 89 ? 0.116 9.716 4.201 1.00 93.06 89 GLU A O 1
ATOM 693 N N . ALA A 1 90 ? -0.173 10.668 2.193 1.00 92.50 90 ALA A N 1
ATOM 694 C CA . ALA A 1 90 ? -1.629 10.683 2.275 1.00 92.50 90 ALA A CA 1
ATOM 695 C C . ALA A 1 90 ? -2.225 9.264 2.327 1.00 92.50 90 ALA A C 1
ATOM 697 O O . ALA A 1 90 ? -3.189 9.002 3.052 1.00 92.50 90 ALA A O 1
ATOM 698 N N . LYS A 1 91 ? -1.639 8.318 1.582 1.00 92.56 91 LYS A N 1
ATOM 699 C CA . LYS A 1 91 ? -2.054 6.907 1.609 1.00 92.56 91 LYS A CA 1
ATOM 700 C C . LYS A 1 91 ? -1.681 6.248 2.935 1.00 92.56 91 LYS A C 1
ATOM 702 O O . LYS A 1 91 ? -2.511 5.547 3.513 1.00 92.56 91 LYS A O 1
ATOM 707 N N . TYR A 1 92 ? -0.477 6.526 3.433 1.00 94.06 92 TYR A N 1
ATOM 708 C CA . TYR A 1 92 ? -0.015 6.100 4.749 1.00 94.06 92 TYR A CA 1
ATOM 709 C C . TYR A 1 92 ? -0.958 6.619 5.839 1.00 94.06 92 TYR A C 1
ATOM 711 O O . TYR A 1 92 ? -1.485 5.832 6.618 1.00 94.06 92 TYR A O 1
ATOM 719 N N . GLU A 1 93 ? -1.249 7.920 5.849 1.00 93.50 93 GLU A N 1
ATOM 720 C CA . GLU A 1 93 ? -2.123 8.556 6.834 1.00 93.50 93 GLU A CA 1
ATOM 721 C C . GLU A 1 93 ? -3.537 7.975 6.806 1.00 93.50 93 GLU A C 1
ATOM 723 O O . GLU A 1 93 ? -4.128 7.747 7.860 1.00 93.50 93 GLU A O 1
ATOM 728 N N . MET A 1 94 ? -4.075 7.654 5.629 1.00 91.00 94 MET A N 1
ATOM 729 C CA . MET A 1 94 ? -5.393 7.029 5.548 1.00 91.00 94 MET A CA 1
ATOM 730 C C . MET A 1 94 ? -5.415 5.608 6.132 1.00 91.00 94 MET A C 1
ATOM 732 O O . MET A 1 94 ? -6.398 5.234 6.774 1.00 91.00 94 MET A O 1
ATOM 736 N N . LEU A 1 95 ? -4.359 4.821 5.914 1.00 93.06 95 LEU A N 1
ATOM 737 C CA . LEU A 1 95 ? -4.264 3.439 6.399 1.00 93.06 95 LEU A CA 1
ATOM 738 C C . LEU A 1 95 ? -3.834 3.354 7.870 1.00 93.06 95 LEU A C 1
ATOM 740 O O . LEU A 1 95 ? -4.171 2.384 8.541 1.00 93.06 95 LEU A O 1
ATOM 744 N N . MET A 1 96 ? -3.124 4.360 8.376 1.00 92.69 96 MET A N 1
ATOM 745 C CA . MET A 1 96 ? -2.543 4.375 9.725 1.00 92.69 96 MET A CA 1
ATOM 746 C C . MET A 1 96 ? -3.240 5.332 10.688 1.00 92.69 96 MET A C 1
ATOM 748 O O . MET A 1 96 ? -3.012 5.263 11.891 1.00 92.69 96 MET A O 1
ATOM 752 N N . GLY A 1 97 ? -4.058 6.254 10.183 1.00 92.12 97 GLY A N 1
ATOM 753 C CA . GLY A 1 97 ? -4.680 7.314 10.979 1.00 92.12 97 GLY A CA 1
ATOM 754 C C . GLY A 1 97 ? -3.700 8.379 11.482 1.00 92.12 97 GLY A C 1
ATOM 755 O O . GLY A 1 97 ? -4.090 9.235 12.275 1.00 92.12 97 GLY A O 1
ATOM 756 N N . GLN A 1 98 ? -2.438 8.332 11.048 1.00 93.56 98 GLN A N 1
ATOM 757 C CA . GLN A 1 98 ? -1.394 9.294 11.392 1.00 93.56 98 GLN A CA 1
ATOM 758 C C . GLN A 1 98 ? -0.369 9.418 10.266 1.00 93.56 98 GLN A C 1
ATOM 760 O O . GLN A 1 98 ? -0.135 8.459 9.534 1.00 93.56 98 GLN A O 1
ATOM 765 N N . LYS A 1 99 ? 0.260 10.589 10.149 1.00 93.00 99 LYS A N 1
ATOM 766 C CA . LYS A 1 99 ? 1.338 10.829 9.182 1.00 93.00 99 LYS A CA 1
ATOM 767 C C . LYS A 1 99 ? 2.576 9.981 9.493 1.00 93.00 99 LYS A C 1
ATOM 769 O O . LYS A 1 99 ? 2.822 9.689 10.669 1.00 93.00 99 LYS A O 1
ATOM 774 N N . PRO A 1 100 ? 3.365 9.600 8.474 1.00 92.19 100 PRO A N 1
ATOM 775 C CA . PRO A 1 100 ? 4.636 8.937 8.716 1.00 92.19 100 PRO A CA 1
ATOM 776 C C . PRO A 1 100 ? 5.616 9.886 9.438 1.00 92.19 100 PRO A C 1
ATOM 778 O O . PRO A 1 100 ? 5.475 11.110 9.354 1.00 92.19 100 PRO A O 1
ATOM 781 N N . PRO A 1 101 ? 6.617 9.352 10.160 1.00 91.50 101 PRO A N 1
ATOM 782 C CA . PRO A 1 101 ? 7.703 10.159 10.713 1.00 91.50 101 PRO A CA 1
ATOM 783 C C . PRO A 1 101 ? 8.423 10.970 9.623 1.00 91.50 101 PRO A C 1
ATOM 785 O O . PRO A 1 101 ? 8.595 10.477 8.511 1.00 91.50 101 PRO A O 1
ATOM 788 N N . LYS A 1 102 ? 8.895 12.184 9.950 1.00 86.38 102 LYS A N 1
ATOM 789 C CA . LYS A 1 102 ? 9.478 13.132 8.972 1.00 86.38 102 LYS A CA 1
ATOM 790 C C . LYS A 1 102 ? 10.605 12.542 8.117 1.00 86.38 102 LYS A C 1
ATOM 792 O O . LYS A 1 102 ? 10.695 12.852 6.938 1.00 86.38 102 LYS A O 1
ATOM 797 N N . ASP A 1 103 ? 11.436 11.682 8.698 1.00 89.12 103 ASP A N 1
ATOM 798 C CA . ASP A 1 103 ? 12.572 11.069 8.002 1.00 89.12 103 ASP A CA 1
ATOM 799 C C . ASP A 1 103 ? 12.277 9.650 7.493 1.00 89.12 103 ASP A C 1
ATOM 801 O O . ASP A 1 103 ? 13.175 8.970 7.014 1.00 89.12 103 ASP A O 1
ATOM 805 N N . PHE A 1 104 ? 11.031 9.172 7.574 1.00 92.19 104 PHE A N 1
ATOM 806 C CA . PHE A 1 104 ? 10.688 7.792 7.220 1.00 92.19 104 PHE A CA 1
ATOM 807 C C . PHE A 1 104 ? 11.002 7.465 5.755 1.00 92.19 104 PHE A C 1
ATOM 809 O O . PHE A 1 104 ? 11.653 6.463 5.473 1.00 92.19 104 PHE A O 1
ATOM 816 N N . ILE A 1 105 ? 10.598 8.345 4.832 1.00 90.81 105 ILE A N 1
ATOM 817 C CA . ILE A 1 105 ? 10.879 8.194 3.396 1.00 90.81 105 ILE A CA 1
ATOM 818 C C . ILE A 1 105 ? 12.380 8.351 3.132 1.00 90.81 105 ILE A C 1
ATOM 820 O O . ILE A 1 105 ? 12.975 7.546 2.421 1.00 90.81 105 ILE A O 1
ATOM 824 N N . LYS A 1 106 ? 13.008 9.354 3.757 1.00 90.50 106 LYS A N 1
ATOM 825 C CA . LYS A 1 106 ? 14.433 9.665 3.590 1.00 90.50 106 LYS A CA 1
ATOM 826 C C . LYS A 1 106 ? 15.345 8.530 4.060 1.00 90.50 106 LYS A C 1
ATOM 828 O O . LYS A 1 106 ? 16.375 8.281 3.441 1.00 90.50 106 LYS A O 1
ATOM 833 N N . ASN A 1 107 ? 14.968 7.848 5.138 1.00 91.19 107 ASN A N 1
ATOM 834 C CA . ASN A 1 107 ? 15.718 6.718 5.676 1.00 91.19 107 ASN A CA 1
ATOM 835 C C . ASN A 1 107 ? 15.632 5.482 4.770 1.00 91.19 107 ASN A C 1
ATOM 837 O O . ASN A 1 107 ? 16.516 4.633 4.835 1.00 91.19 107 ASN A O 1
ATOM 841 N N . GLY A 1 108 ? 14.594 5.375 3.932 1.00 91.06 108 GLY A N 1
ATOM 842 C CA . GLY A 1 108 ? 14.488 4.349 2.894 1.00 91.06 108 GLY A CA 1
ATOM 843 C C . GLY A 1 108 ? 14.428 2.907 3.406 1.00 91.06 108 GLY A C 1
ATOM 844 O O . GLY A 1 108 ? 14.621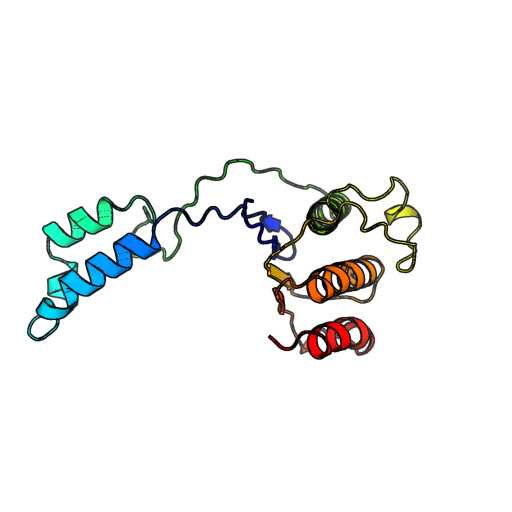 1.988 2.614 1.00 91.06 108 GLY A O 1
ATOM 845 N N . ASP A 1 109 ? 14.168 2.692 4.701 1.00 93.50 109 ASP A N 1
ATOM 846 C CA . ASP A 1 109 ? 14.077 1.361 5.303 1.00 93.50 109 ASP A CA 1
ATOM 847 C C . ASP A 1 109 ? 12.637 0.815 5.220 1.00 93.50 109 ASP A C 1
ATOM 849 O O . ASP A 1 109 ? 11.768 1.240 5.989 1.00 93.50 109 ASP A O 1
ATOM 853 N N . PRO A 1 110 ? 12.352 -0.151 4.324 1.00 91.75 110 PRO A N 1
ATOM 854 C CA . PRO A 1 110 ? 11.017 -0.728 4.185 1.00 91.75 110 PRO A CA 1
ATOM 855 C C . PRO A 1 110 ? 10.575 -1.554 5.398 1.00 91.75 110 PRO A C 1
ATOM 857 O O . PRO A 1 110 ? 9.380 -1.823 5.539 1.00 91.75 110 PRO A O 1
ATOM 860 N N . ASN A 1 111 ? 11.511 -1.976 6.254 1.00 92.56 111 ASN A N 1
ATOM 861 C CA . ASN A 1 111 ? 11.272 -2.842 7.407 1.00 92.56 111 ASN A CA 1
ATOM 862 C C . ASN A 1 111 ? 11.216 -2.074 8.729 1.00 92.56 111 ASN A C 1
ATOM 864 O O . ASN A 1 111 ? 10.971 -2.685 9.773 1.00 92.56 111 ASN A O 1
ATOM 868 N N . ALA A 1 112 ? 11.352 -0.747 8.684 1.00 92.50 112 ALA A N 1
ATOM 869 C CA . ALA A 1 112 ? 11.228 0.108 9.851 1.00 92.50 112 ALA A CA 1
ATOM 870 C C . ALA A 1 112 ? 9.926 -0.191 10.631 1.00 92.50 112 ALA A C 1
ATOM 872 O O . ALA A 1 112 ? 8.895 -0.546 10.032 1.00 92.50 112 ALA A O 1
ATOM 873 N N . PRO A 1 113 ? 9.947 -0.096 11.971 1.00 91.75 113 PRO A N 1
ATOM 874 C CA . PRO A 1 113 ? 8.787 -0.402 12.798 1.00 91.75 113 PRO A CA 1
ATOM 875 C C . PRO A 1 113 ? 7.620 0.537 12.469 1.00 91.75 113 PRO A C 1
ATOM 877 O O . PRO A 1 113 ? 7.791 1.750 12.365 1.00 91.75 113 PRO A O 1
ATOM 880 N N . LEU A 1 114 ? 6.428 -0.041 12.305 1.00 92.44 114 LEU A N 1
ATOM 881 C CA . LEU A 1 114 ? 5.191 0.686 12.017 1.00 92.44 114 LEU A CA 1
ATOM 882 C C . LEU A 1 114 ? 4.302 0.678 13.263 1.00 92.44 114 LEU A C 1
ATOM 884 O O . LEU A 1 114 ? 4.010 -0.383 13.812 1.00 92.44 114 LEU A O 1
ATOM 888 N N . ASP A 1 115 ? 3.873 1.861 13.699 1.00 91.50 115 ASP A N 1
ATOM 889 C CA . ASP A 1 115 ? 2.965 2.024 14.837 1.00 91.50 115 ASP A CA 1
ATOM 890 C C . ASP A 1 115 ? 1.507 2.098 14.370 1.00 91.50 115 ASP A C 1
ATOM 892 O O . ASP A 1 115 ? 1.043 3.134 13.887 1.00 91.50 115 ASP A O 1
ATOM 896 N N . PHE A 1 116 ? 0.785 0.991 14.546 1.00 91.75 116 PHE A N 1
ATOM 897 C CA . PHE A 1 116 ? -0.622 0.845 14.173 1.00 91.75 116 PHE A CA 1
ATOM 898 C C . PHE A 1 116 ? -1.608 1.291 15.266 1.00 91.75 116 PHE A C 1
ATOM 900 O O . PHE A 1 116 ? -2.812 1.103 15.113 1.00 91.75 116 PHE A O 1
ATOM 907 N N . SER A 1 117 ? -1.147 1.896 16.367 1.00 91.31 117 SER A N 1
ATOM 908 C CA . SER A 1 117 ? -2.007 2.262 17.508 1.00 91.31 117 SER A CA 1
ATOM 909 C C . SER A 1 117 ? -3.195 3.165 17.146 1.00 91.31 117 SER A C 1
ATOM 911 O O . SER A 1 117 ? -4.232 3.122 17.808 1.00 91.31 117 SER A O 1
ATOM 913 N N . LYS A 1 118 ? -3.066 3.965 16.080 1.00 92.75 118 LYS A N 1
ATOM 914 C CA . LYS A 1 118 ? -4.112 4.872 15.574 1.00 92.75 118 LYS A CA 1
ATOM 915 C C . LYS A 1 118 ? -4.756 4.404 14.270 1.00 92.75 118 LYS A C 1
ATOM 917 O O . LYS A 1 118 ? -5.552 5.150 13.694 1.00 92.75 118 LYS A O 1
ATOM 922 N N . ALA A 1 119 ? -4.438 3.191 13.811 1.00 93.19 119 ALA A N 1
ATOM 923 C CA . ALA A 1 119 ? -4.946 2.674 12.551 1.00 93.19 119 ALA A CA 1
ATOM 924 C C . ALA A 1 119 ? -6.486 2.620 12.580 1.00 93.19 119 ALA A C 1
ATOM 926 O O . ALA A 1 119 ? -7.077 2.017 13.484 1.00 93.19 119 ALA A O 1
ATOM 927 N N . PRO A 1 120 ? -7.178 3.269 11.625 1.00 91.38 120 PRO A N 1
ATOM 928 C CA . PRO A 1 120 ? -8.625 3.210 11.569 1.00 91.38 120 PRO A CA 1
ATOM 929 C C . PRO A 1 120 ? -9.071 1.802 11.175 1.00 91.38 120 PRO A C 1
ATOM 931 O O . PRO A 1 120 ? -8.459 1.159 10.326 1.00 91.38 120 PRO A O 1
ATOM 934 N N . LYS A 1 121 ? -10.202 1.359 11.731 1.00 89.88 121 LYS A N 1
ATOM 935 C CA . LYS A 1 121 ? -10.879 0.138 11.281 1.00 89.88 121 LYS A CA 1
ATOM 936 C C . LYS A 1 121 ? -11.584 0.408 9.954 1.00 89.88 121 LYS A C 1
ATOM 938 O O . LYS A 1 121 ? -12.644 1.045 9.930 1.00 89.88 121 LYS A O 1
ATOM 943 N N . LEU A 1 122 ? -10.980 -0.034 8.857 1.00 89.69 122 LEU A N 1
ATOM 944 C CA . LEU A 1 122 ? -11.563 0.057 7.521 1.00 89.69 122 LEU A CA 1
ATOM 945 C C . LEU A 1 122 ? -12.445 -1.163 7.251 1.00 89.69 122 LEU A C 1
ATOM 947 O O . LEU A 1 122 ? -12.188 -2.248 7.759 1.00 89.69 122 LEU A O 1
ATOM 951 N N . LYS A 1 123 ? -13.503 -0.990 6.451 1.00 88.50 123 LYS A N 1
ATOM 952 C CA . LYS A 1 123 ? -14.280 -2.144 5.962 1.00 88.50 123 LYS A CA 1
ATOM 953 C C . LYS A 1 123 ? -13.713 -2.722 4.680 1.00 88.50 123 LYS A C 1
ATOM 955 O O . LYS A 1 123 ? -13.847 -3.915 4.449 1.00 88.50 123 LYS A O 1
ATOM 960 N N . ALA A 1 124 ? -13.140 -1.868 3.837 1.00 89.50 124 ALA A N 1
ATOM 961 C CA . ALA A 1 124 ? -12.552 -2.286 2.581 1.00 89.50 124 ALA A CA 1
ATOM 962 C C . ALA A 1 124 ? -11.452 -1.322 2.125 1.00 89.50 124 ALA A C 1
ATOM 964 O O . ALA A 1 124 ? -11.524 -0.110 2.367 1.00 89.50 124 ALA A O 1
ATOM 965 N N . VAL A 1 125 ? -10.468 -1.884 1.433 1.00 90.19 125 VAL A N 1
ATOM 966 C CA . VAL A 1 125 ? -9.370 -1.199 0.766 1.00 90.19 125 VAL A CA 1
ATOM 967 C C . VAL A 1 125 ? -9.263 -1.741 -0.652 1.00 90.19 125 VAL A C 1
ATOM 969 O O . VAL A 1 125 ? -9.045 -2.932 -0.855 1.00 90.19 125 VAL A O 1
ATOM 972 N N . TYR A 1 126 ? -9.384 -0.854 -1.631 1.00 90.44 126 TYR A N 1
ATOM 973 C CA . TYR A 1 126 ? -9.188 -1.178 -3.037 1.00 90.44 126 TYR A CA 1
ATOM 974 C C . TYR A 1 126 ? -7.961 -0.437 -3.551 1.00 90.44 126 TYR A C 1
ATOM 976 O O . TYR A 1 126 ? -7.914 0.797 -3.538 1.00 90.44 126 TYR A O 1
ATOM 984 N N . LEU A 1 127 ? -6.967 -1.190 -4.005 1.00 90.44 127 LEU A N 1
ATOM 985 C CA . LEU A 1 127 ? -5.760 -0.664 -4.624 1.00 90.44 127 LEU A CA 1
ATOM 986 C C . LEU A 1 127 ? -5.717 -1.110 -6.080 1.00 90.44 127 LEU A C 1
ATOM 988 O O . LEU A 1 127 ? -5.550 -2.289 -6.360 1.00 90.44 127 LEU A O 1
ATOM 992 N N . SER A 1 128 ? -5.823 -0.158 -7.001 1.00 89.94 128 SER A N 1
ATOM 993 C CA . SER A 1 128 ? -5.605 -0.387 -8.425 1.00 89.94 128 SER A CA 1
ATOM 994 C C . SER A 1 128 ? -4.295 0.270 -8.839 1.00 89.94 128 SER A C 1
ATOM 996 O O . SER A 1 128 ? -4.167 1.497 -8.800 1.00 89.94 128 SER A O 1
ATOM 998 N N . SER A 1 129 ? -3.314 -0.531 -9.249 1.00 87.56 129 SER A N 1
ATOM 999 C C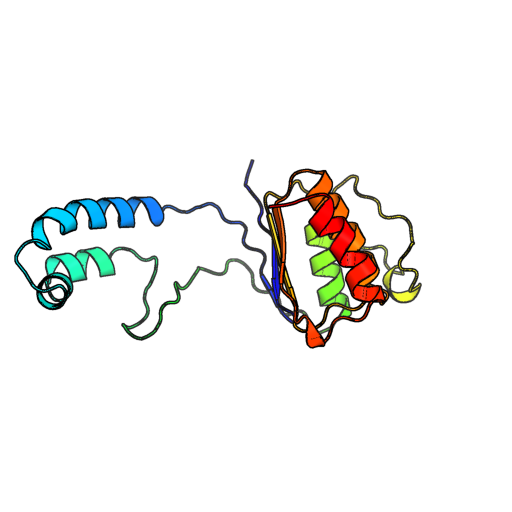A . SER A 1 129 ? -2.025 -0.026 -9.727 1.00 87.56 129 SER A CA 1
ATOM 1000 C C . SER A 1 129 ? -1.589 -0.750 -10.987 1.00 87.56 129 SER A C 1
ATOM 1002 O O . SER A 1 129 ? -1.614 -1.977 -11.031 1.00 87.56 129 SER A O 1
ATOM 1004 N N . LEU A 1 130 ? -1.109 0.000 -11.981 1.00 89.12 130 LEU A N 1
ATOM 1005 C CA . LEU A 1 130 ? -0.498 -0.593 -13.170 1.00 89.12 130 LEU A CA 1
ATOM 1006 C C . LEU A 1 130 ? 0.675 -1.498 -12.775 1.00 89.12 130 LEU A C 1
ATOM 1008 O O . LEU A 1 130 ? 0.753 -2.634 -13.233 1.00 89.12 130 LEU A O 1
ATOM 1012 N N . VAL A 1 131 ? 1.530 -1.004 -11.876 1.00 89.56 131 VAL A N 1
ATOM 1013 C CA . VAL A 1 131 ? 2.715 -1.710 -11.389 1.00 89.56 131 VAL A CA 1
ATOM 1014 C C . VAL A 1 131 ? 2.734 -1.672 -9.864 1.00 89.56 131 VAL A C 1
ATOM 1016 O O . VAL A 1 131 ? 2.656 -0.598 -9.263 1.00 89.56 131 VAL A O 1
ATOM 1019 N N . PHE A 1 132 ? 2.840 -2.837 -9.232 1.00 92.19 132 PHE A N 1
ATOM 1020 C CA . PHE A 1 132 ? 3.152 -2.962 -7.811 1.00 92.19 132 PHE A CA 1
ATOM 1021 C C . PHE A 1 132 ? 4.592 -3.453 -7.683 1.00 92.19 132 PHE A C 1
ATOM 1023 O O . PHE A 1 132 ? 4.923 -4.508 -8.211 1.00 92.19 132 PHE A O 1
ATOM 1030 N N . ARG A 1 133 ? 5.460 -2.678 -7.027 1.00 92.75 133 ARG A N 1
ATOM 1031 C CA . ARG A 1 133 ? 6.893 -2.979 -6.929 1.00 92.75 133 ARG A CA 1
ATOM 1032 C C . ARG A 1 133 ? 7.289 -3.238 -5.490 1.00 92.75 133 ARG A C 1
ATOM 1034 O O . ARG A 1 133 ? 7.040 -2.406 -4.634 1.00 92.75 133 ARG A O 1
ATOM 1041 N N . GLY A 1 134 ? 8.000 -4.327 -5.238 1.00 91.56 134 GLY A N 1
ATOM 1042 C CA . GLY A 1 134 ? 8.744 -4.589 -4.012 1.00 91.56 134 GLY A CA 1
ATOM 1043 C C . GLY A 1 134 ? 9.988 -3.710 -3.932 1.00 91.56 134 GLY A C 1
ATOM 1044 O O . GLY A 1 134 ? 11.119 -4.198 -3.978 1.00 91.56 134 GLY A O 1
ATOM 1045 N N . ASP A 1 135 ? 9.773 -2.400 -3.942 1.00 91.62 135 ASP A N 1
ATOM 1046 C CA . ASP A 1 135 ? 10.702 -1.358 -3.523 1.00 91.62 135 ASP A CA 1
ATOM 1047 C C . ASP A 1 135 ? 10.287 -0.850 -2.131 1.00 91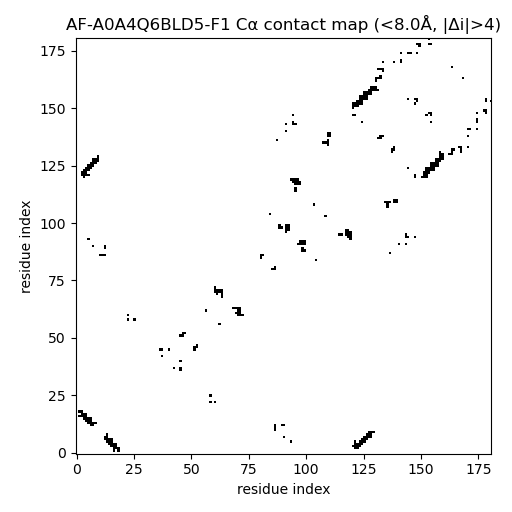.62 135 ASP A C 1
ATOM 1049 O O . ASP A 1 135 ? 9.459 -1.476 -1.460 1.00 91.62 135 ASP A O 1
ATOM 1053 N N . PHE A 1 136 ? 10.857 0.267 -1.672 1.00 93.38 136 PHE A N 1
ATOM 1054 C CA . PHE A 1 136 ? 10.471 0.877 -0.398 1.00 93.38 136 PHE A CA 1
ATOM 1055 C C . PHE A 1 136 ? 8.954 1.101 -0.295 1.00 93.38 136 PHE A C 1
ATOM 1057 O O . PHE A 1 136 ? 8.326 0.695 0.683 1.00 93.38 136 PHE A O 1
ATOM 1064 N N . TYR A 1 137 ? 8.356 1.693 -1.331 1.00 92.25 137 TYR A N 1
ATOM 1065 C CA . TYR A 1 137 ? 6.949 2.062 -1.344 1.00 92.25 137 TYR A CA 1
ATOM 1066 C C . TYR A 1 137 ? 6.049 0.827 -1.285 1.00 92.25 137 TYR A C 1
ATOM 1068 O O . TYR A 1 137 ? 5.195 0.730 -0.401 1.00 92.25 137 TYR A O 1
ATOM 1076 N N . GLY A 1 138 ? 6.228 -0.135 -2.195 1.00 93.31 138 GLY A N 1
ATOM 1077 C CA . GLY A 1 138 ? 5.348 -1.304 -2.225 1.00 93.31 138 GLY A CA 1
ATOM 1078 C C . GLY A 1 138 ? 5.563 -2.241 -1.042 1.00 93.31 138 GLY A C 1
ATOM 1079 O O . GLY A 1 138 ? 4.591 -2.814 -0.557 1.00 93.31 138 GLY A O 1
ATOM 1080 N N . SER A 1 139 ? 6.779 -2.328 -0.492 1.00 94.88 139 SER A N 1
ATOM 1081 C CA . SER A 1 139 ? 7.030 -3.109 0.729 1.00 94.88 139 SER A CA 1
ATOM 1082 C C . SER A 1 139 ? 6.290 -2.524 1.933 1.00 94.88 139 SER A C 1
ATOM 1084 O O . SER A 1 139 ? 5.629 -3.257 2.671 1.00 94.88 139 SER A O 1
ATOM 1086 N N . VAL A 1 140 ? 6.329 -1.197 2.114 1.00 95.38 140 VAL A N 1
ATOM 1087 C CA . VAL A 1 140 ? 5.566 -0.542 3.186 1.00 95.38 140 VAL A CA 1
ATOM 1088 C C . VAL A 1 140 ? 4.065 -0.683 2.937 1.00 95.38 140 VAL A C 1
ATOM 1090 O O . VAL A 1 140 ? 3.339 -1.090 3.841 1.00 95.38 140 VAL A O 1
ATOM 1093 N N . MET A 1 141 ? 3.587 -0.432 1.714 1.00 94.94 141 MET A N 1
ATOM 1094 C CA . MET A 1 141 ? 2.168 -0.586 1.379 1.00 94.94 141 MET A CA 1
ATOM 1095 C C . MET A 1 141 ? 1.666 -2.015 1.613 1.00 94.94 141 MET A C 1
ATOM 1097 O O . MET A 1 141 ? 0.599 -2.177 2.195 1.00 94.94 141 MET A O 1
ATOM 1101 N N . ALA A 1 142 ? 2.428 -3.047 1.242 1.00 94.75 142 ALA A N 1
ATOM 1102 C CA . ALA A 1 142 ? 2.071 -4.443 1.502 1.00 94.75 142 ALA A CA 1
ATOM 1103 C C . ALA A 1 142 ? 1.890 -4.711 3.005 1.00 94.75 142 ALA A C 1
ATOM 1105 O O . ALA A 1 142 ? 0.901 -5.320 3.408 1.00 94.75 142 ALA A O 1
ATOM 1106 N N . ARG A 1 143 ? 2.788 -4.191 3.854 1.00 94.88 143 ARG A N 1
ATOM 1107 C CA . ARG A 1 143 ? 2.679 -4.311 5.320 1.00 94.88 143 ARG A CA 1
ATOM 1108 C C . ARG A 1 143 ? 1.437 -3.602 5.867 1.00 94.88 143 ARG A C 1
ATOM 1110 O O . ARG A 1 143 ? 0.751 -4.155 6.724 1.00 94.88 143 ARG A O 1
ATOM 1117 N N . LEU A 1 144 ? 1.125 -2.408 5.358 1.00 94.44 144 LEU A N 1
ATOM 1118 C CA . LEU A 1 144 ? -0.078 -1.658 5.740 1.00 94.44 144 LEU A CA 1
ATOM 1119 C C . LEU A 1 144 ? -1.364 -2.388 5.332 1.00 94.44 144 LEU A C 1
ATOM 1121 O O . LEU A 1 144 ? -2.297 -2.500 6.125 1.00 94.44 144 LEU A O 1
ATOM 1125 N N . LEU A 1 145 ? -1.407 -2.899 4.101 1.00 93.62 145 LEU A N 1
ATOM 1126 C CA . LEU A 1 145 ? -2.537 -3.659 3.571 1.00 93.62 145 LEU A CA 1
ATOM 1127 C C . LEU A 1 145 ? -2.745 -4.957 4.346 1.00 93.62 145 LEU A C 1
ATOM 1129 O O . LEU A 1 145 ? -3.873 -5.255 4.729 1.00 93.62 145 LEU A O 1
ATOM 1133 N N . LYS A 1 146 ? -1.660 -5.679 4.642 1.00 93.25 146 LYS A N 1
ATOM 1134 C CA . LYS A 1 146 ? -1.689 -6.884 5.471 1.00 93.25 146 LYS A CA 1
ATOM 1135 C C . LYS A 1 146 ? -2.316 -6.606 6.836 1.00 93.25 146 LYS A C 1
ATOM 1137 O O . LYS A 1 146 ? -3.232 -7.318 7.225 1.00 93.25 146 LYS A O 1
ATOM 1142 N N . HIS A 1 147 ? -1.891 -5.539 7.517 1.00 92.88 147 HIS A N 1
ATOM 1143 C CA . HIS A 1 147 ? -2.472 -5.164 8.806 1.00 92.88 147 HIS A CA 1
ATOM 1144 C C . HIS A 1 147 ? -3.980 -4.896 8.701 1.00 92.88 147 HIS A C 1
ATOM 1146 O O . HIS A 1 147 ? -4.751 -5.400 9.512 1.00 92.88 147 HIS A O 1
ATOM 1152 N N . GLN A 1 148 ? -4.418 -4.133 7.696 1.00 91.94 148 GLN A N 1
ATOM 1153 C CA . GLN A 1 148 ? -5.844 -3.854 7.498 1.00 91.94 148 GLN A CA 1
ATOM 1154 C C . GLN A 1 148 ? -6.648 -5.135 7.240 1.00 91.94 148 GLN A C 1
ATOM 1156 O O . GLN A 1 148 ? -7.730 -5.302 7.804 1.00 91.94 148 GLN A O 1
ATOM 1161 N N . ALA A 1 149 ? -6.100 -6.055 6.446 1.00 91.75 149 ALA A N 1
ATOM 1162 C CA . ALA A 1 149 ? -6.724 -7.336 6.149 1.00 91.75 149 ALA A CA 1
ATOM 1163 C C . ALA A 1 149 ? -6.856 -8.215 7.410 1.00 91.75 149 ALA A C 1
ATOM 1165 O O . ALA A 1 149 ? -7.953 -8.652 7.749 1.00 91.75 149 ALA A O 1
ATOM 1166 N N . GLU A 1 150 ? -5.782 -8.336 8.201 1.00 91.31 150 GLU A N 1
ATOM 1167 C CA . GLU A 1 150 ? -5.772 -9.047 9.493 1.00 91.31 150 GLU A CA 1
ATOM 1168 C C . GLU A 1 150 ? -6.771 -8.470 10.514 1.00 91.31 150 GLU A C 1
ATOM 1170 O O . GLU A 1 150 ? -7.225 -9.175 11.414 1.00 91.31 150 GLU A O 1
ATOM 1175 N N . HIS A 1 151 ? -7.142 -7.194 10.373 1.00 89.75 151 HIS A N 1
ATOM 1176 C CA . HIS A 1 151 ? -8.109 -6.513 11.239 1.00 89.75 151 HIS A CA 1
ATOM 1177 C C . HIS A 1 151 ? -9.531 -6.472 10.648 1.00 89.75 151 HIS A C 1
ATOM 1179 O O . HIS A 1 151 ? -10.390 -5.739 11.152 1.00 89.75 151 HIS A O 1
ATOM 1185 N N . GLY A 1 152 ? -9.801 -7.290 9.624 1.00 88.00 152 GLY A N 1
ATOM 1186 C CA . GLY A 1 152 ? -11.135 -7.549 9.080 1.00 88.00 152 GLY A CA 1
ATOM 1187 C C . GLY A 1 152 ? -11.557 -6.643 7.923 1.00 88.00 152 GLY A C 1
ATOM 1188 O O . GLY A 1 152 ? -12.743 -6.612 7.588 1.00 88.00 152 GLY A O 1
ATOM 1189 N N . ALA A 1 153 ? -10.632 -5.888 7.322 1.00 90.25 153 ALA A N 1
ATOM 1190 C CA . ALA A 1 153 ? -10.922 -5.133 6.108 1.00 90.25 153 ALA A CA 1
ATOM 1191 C C . ALA A 1 153 ? -10.847 -6.033 4.864 1.00 90.25 153 ALA A C 1
ATOM 1193 O O . ALA A 1 153 ? -9.898 -6.791 4.687 1.00 90.25 153 ALA A O 1
ATOM 1194 N N . LEU A 1 154 ? -11.797 -5.874 3.942 1.00 90.19 154 LEU A N 1
ATOM 1195 C CA . LEU A 1 154 ? -11.729 -6.460 2.604 1.00 90.19 154 LEU A CA 1
ATOM 1196 C C . LEU A 1 154 ? -10.616 -5.776 1.797 1.00 90.19 154 LEU A C 1
ATOM 1198 O O . LEU A 1 154 ? -10.775 -4.619 1.413 1.00 90.19 154 LEU A O 1
ATOM 1202 N N . VAL A 1 155 ? -9.508 -6.460 1.516 1.00 90.75 155 VAL A N 1
ATOM 1203 C CA . VAL A 1 155 ? -8.386 -5.887 0.757 1.00 90.75 155 VAL A CA 1
ATOM 1204 C C . VAL A 1 155 ? -8.322 -6.489 -0.643 1.00 90.75 155 VAL A C 1
ATOM 1206 O O . VAL A 1 155 ? -8.046 -7.671 -0.798 1.00 90.75 155 VAL A O 1
ATOM 1209 N N . ASN A 1 156 ? -8.532 -5.651 -1.661 1.00 90.50 156 ASN A N 1
ATOM 1210 C CA . ASN A 1 156 ? -8.459 -6.030 -3.070 1.00 90.50 156 ASN A CA 1
ATOM 1211 C C . ASN A 1 156 ? -7.354 -5.246 -3.777 1.00 90.50 156 ASN A C 1
ATOM 1213 O O . ASN A 1 156 ? -7.420 -4.017 -3.876 1.00 90.50 156 ASN A O 1
ATOM 1217 N N . VAL A 1 157 ? -6.355 -5.961 -4.292 1.00 90.50 157 VAL A N 1
ATOM 1218 C CA . VAL A 1 157 ? -5.259 -5.386 -5.078 1.00 90.50 157 VAL A CA 1
ATOM 1219 C C . VAL A 1 157 ? -5.409 -5.832 -6.527 1.00 90.50 157 VAL A C 1
ATOM 1221 O O . VAL A 1 157 ? -5.279 -7.011 -6.836 1.00 90.50 157 VAL A O 1
ATOM 1224 N N . VAL A 1 158 ? -5.682 -4.882 -7.416 1.00 90.75 158 VAL A N 1
ATOM 1225 C CA . VAL A 1 158 ? -5.780 -5.103 -8.860 1.00 90.75 158 VAL A CA 1
ATOM 1226 C C . VAL A 1 158 ? -4.522 -4.550 -9.512 1.00 90.75 158 VAL A C 1
ATOM 1228 O O . VAL A 1 158 ? -4.216 -3.359 -9.400 1.00 90.75 158 VAL A O 1
ATOM 1231 N N . THR A 1 159 ? -3.775 -5.418 -10.187 1.00 89.50 159 THR A N 1
ATOM 1232 C CA . THR A 1 159 ? -2.541 -5.045 -10.879 1.00 89.50 159 THR A CA 1
ATOM 1233 C C . THR A 1 159 ? -2.328 -5.866 -12.145 1.00 89.50 159 THR A C 1
ATOM 1235 O O . THR A 1 159 ? -3.090 -6.793 -12.419 1.00 89.50 159 THR A O 1
ATOM 1238 N N . THR A 1 160 ? -1.334 -5.498 -12.956 1.00 88.56 160 THR A N 1
ATOM 1239 C CA . THR A 1 160 ? -1.041 -6.217 -14.199 1.00 88.56 160 THR A CA 1
ATOM 1240 C C . THR A 1 160 ? -0.076 -7.367 -13.952 1.00 88.56 160 THR A C 1
ATOM 1242 O O . THR A 1 160 ? 1.073 -7.168 -13.569 1.00 88.56 160 THR A O 1
ATOM 1245 N N . ASP A 1 161 ? -0.547 -8.585 -14.213 1.00 87.38 161 ASP A N 1
ATOM 1246 C CA . ASP A 1 161 ? 0.198 -9.815 -13.937 1.00 87.38 161 ASP A CA 1
ATOM 1247 C C . ASP A 1 161 ? 1.541 -9.886 -14.685 1.00 87.38 161 ASP A C 1
ATOM 1249 O O . ASP A 1 161 ? 2.562 -10.260 -14.114 1.00 87.38 161 ASP A O 1
ATOM 1253 N N . TYR A 1 162 ? 1.565 -9.425 -15.940 1.00 89.31 162 TYR A N 1
ATOM 1254 C CA . TYR A 1 162 ? 2.766 -9.406 -16.781 1.00 89.31 162 TYR A CA 1
ATOM 1255 C C . TYR A 1 162 ? 3.894 -8.511 -16.235 1.00 89.31 162 TYR A C 1
ATOM 1257 O O . TYR A 1 162 ? 5.062 -8.741 -16.538 1.00 89.31 162 TYR A O 1
ATOM 1265 N N . MET A 1 163 ? 3.571 -7.480 -15.444 1.00 88.06 163 MET A N 1
ATOM 1266 C CA . MET A 1 163 ? 4.571 -6.553 -14.895 1.00 88.06 163 MET A CA 1
ATOM 1267 C C . MET A 1 163 ? 5.039 -6.930 -13.483 1.00 88.06 163 MET A C 1
ATOM 1269 O O . MET A 1 163 ? 5.934 -6.267 -12.950 1.00 88.06 163 MET A O 1
ATOM 1273 N N . LEU A 1 164 ? 4.454 -7.969 -12.878 1.00 91.38 164 LEU A N 1
ATOM 1274 C CA . LEU A 1 164 ? 4.851 -8.456 -11.561 1.00 91.38 164 LEU A CA 1
ATOM 1275 C C . LEU A 1 164 ? 6.099 -9.328 -11.653 1.00 91.38 164 LEU A C 1
ATOM 1277 O O . LEU A 1 164 ? 6.124 -10.339 -12.354 1.00 91.38 164 LEU A O 1
ATOM 1281 N N . LEU A 1 165 ? 7.118 -8.968 -10.876 1.00 92.94 165 LEU A N 1
ATOM 1282 C CA . LEU A 1 165 ? 8.267 -9.831 -10.622 1.00 92.94 165 LEU A CA 1
ATOM 1283 C C . LEU A 1 165 ? 7.973 -10.793 -9.466 1.00 92.94 165 LEU A C 1
ATOM 1285 O O . LEU A 1 165 ? 7.119 -10.522 -8.621 1.00 92.94 165 LEU A O 1
ATOM 1289 N N . ASP A 1 166 ? 8.762 -11.860 -9.348 1.00 93.25 166 ASP A N 1
ATOM 1290 C CA . ASP A 1 166 ? 8.631 -12.841 -8.257 1.00 93.25 166 ASP A CA 1
ATOM 1291 C C . ASP A 1 166 ? 8.697 -12.192 -6.869 1.00 93.25 166 ASP A C 1
ATOM 1293 O O . ASP A 1 166 ? 7.953 -12.553 -5.960 1.00 93.25 166 ASP A O 1
ATOM 1297 N N . LYS A 1 167 ? 9.538 -11.163 -6.711 1.00 91.88 167 LYS A N 1
ATOM 1298 C CA . LYS A 1 167 ? 9.631 -10.397 -5.461 1.00 91.88 167 LYS A CA 1
ATOM 1299 C C . LYS A 1 167 ? 8.372 -9.579 -5.150 1.00 91.88 167 LYS A C 1
ATOM 1301 O O . LYS A 1 167 ? 8.089 -9.325 -3.986 1.00 91.88 167 LYS A O 1
ATOM 1306 N N . ASP A 1 168 ? 7.639 -9.150 -6.176 1.00 93.00 168 ASP A N 1
ATOM 1307 C CA . ASP A 1 168 ? 6.408 -8.376 -6.024 1.00 93.00 168 ASP A CA 1
ATOM 1308 C C . ASP A 1 168 ? 5.274 -9.331 -5.614 1.00 93.00 168 ASP A C 1
ATOM 1310 O O . ASP A 1 168 ? 4.521 -9.048 -4.682 1.00 93.00 168 ASP A O 1
ATOM 1314 N N . ARG A 1 169 ? 5.229 -10.519 -6.236 1.00 92.44 169 ARG A N 1
ATOM 1315 C CA . ARG A 1 169 ? 4.330 -11.625 -5.865 1.00 92.44 169 ARG A CA 1
ATOM 1316 C C . ARG A 1 169 ? 4.559 -12.097 -4.436 1.00 92.44 169 ARG A C 1
ATOM 1318 O O . ARG A 1 169 ? 3.607 -12.210 -3.675 1.00 92.44 169 ARG A O 1
ATOM 1325 N N . ALA A 1 170 ? 5.817 -12.238 -4.018 1.00 93.06 170 ALA A N 1
ATOM 1326 C CA . ALA A 1 170 ? 6.164 -12.611 -2.647 1.00 93.06 170 ALA A CA 1
ATOM 1327 C C . ALA A 1 170 ? 5.602 -11.647 -1.580 1.00 93.06 170 ALA A C 1
ATOM 1329 O O . ALA A 1 170 ? 5.436 -12.046 -0.427 1.00 93.06 170 ALA A O 1
ATOM 1330 N N . LEU A 1 171 ? 5.293 -10.395 -1.944 1.00 92.06 171 LEU A N 1
ATOM 1331 C CA . LEU A 1 171 ? 4.620 -9.439 -1.061 1.00 92.06 171 LEU A CA 1
ATOM 1332 C C . LEU A 1 171 ? 3.090 -9.561 -1.101 1.00 92.06 171 LEU A C 1
ATOM 1334 O O . LEU A 1 171 ? 2.447 -9.382 -0.067 1.00 92.06 171 LEU A O 1
ATOM 1338 N N . LEU A 1 172 ? 2.506 -9.827 -2.273 1.00 91.31 172 LEU A N 1
ATOM 1339 C CA . LEU A 1 172 ? 1.054 -9.821 -2.488 1.00 91.31 172 LEU A CA 1
ATOM 1340 C C . LEU A 1 172 ? 0.392 -11.174 -2.196 1.00 91.31 172 LEU A C 1
ATOM 1342 O O . LEU A 1 172 ? -0.664 -11.207 -1.563 1.00 91.31 172 LEU A O 1
ATOM 1346 N N . ASP A 1 173 ? 1.017 -12.280 -2.592 1.00 91.31 173 ASP A N 1
ATOM 1347 C CA . ASP A 1 173 ? 0.456 -13.627 -2.461 1.00 91.31 173 ASP A CA 1
ATOM 1348 C C . ASP A 1 173 ? 0.141 -13.995 -1.001 1.00 91.31 173 ASP A C 1
ATOM 1350 O O . ASP A 1 173 ? -0.944 -14.523 -0.750 1.00 91.31 173 ASP A O 1
ATOM 1354 N N . PRO A 1 174 ? 0.980 -13.663 0.007 1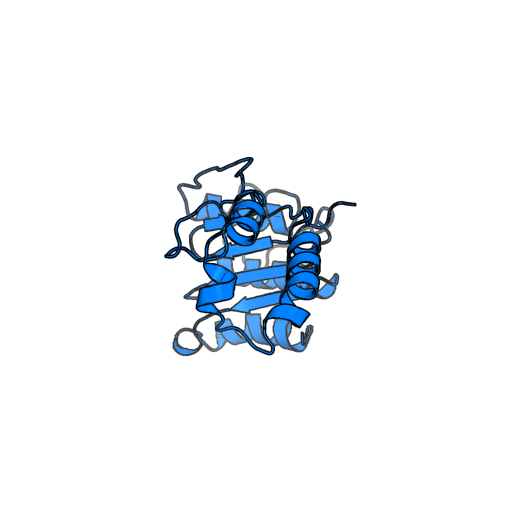.00 88.88 174 PRO A N 1
ATOM 1355 C CA . PRO A 1 174 ? 0.632 -13.925 1.403 1.00 88.88 174 PRO A CA 1
ATOM 1356 C C . PRO A 1 174 ? -0.595 -13.138 1.877 1.00 88.88 174 PRO A C 1
ATOM 1358 O O . PRO A 1 174 ? -1.340 -13.623 2.730 1.00 88.88 174 PRO A O 1
ATOM 1361 N N . ILE A 1 175 ? -0.821 -11.931 1.346 1.00 87.50 175 ILE A N 1
ATOM 1362 C CA . ILE A 1 175 ? -1.984 -11.100 1.691 1.00 87.50 175 ILE A CA 1
ATOM 1363 C C . ILE A 1 175 ? -3.250 -11.738 1.116 1.00 87.50 175 ILE A C 1
ATOM 1365 O O . ILE A 1 175 ? -4.235 -11.884 1.837 1.00 87.50 175 ILE A O 1
ATOM 1369 N N . ALA A 1 176 ? -3.190 -12.179 -0.144 1.00 86.38 176 ALA A N 1
ATOM 1370 C CA . ALA A 1 176 ? -4.281 -12.890 -0.803 1.00 86.38 176 ALA A CA 1
ATOM 1371 C C . ALA A 1 176 ? -4.590 -14.233 -0.119 1.00 86.38 176 ALA A C 1
ATOM 1373 O O . ALA A 1 176 ? -5.748 -14.542 0.144 1.00 86.38 176 ALA A O 1
ATOM 1374 N N . ALA A 1 177 ? -3.561 -15.009 0.236 1.00 83.88 177 ALA A N 1
ATOM 1375 C CA . ALA A 1 177 ? -3.722 -16.312 0.878 1.00 83.88 177 ALA A CA 1
ATOM 1376 C C . ALA A 1 177 ? -4.309 -16.218 2.296 1.00 83.88 177 ALA A C 1
ATOM 1378 O O . ALA A 1 177 ? -5.083 -17.080 2.703 1.00 83.88 177 ALA A O 1
ATOM 1379 N N . SER A 1 178 ? -3.945 -15.179 3.054 1.00 73.38 178 SER A N 1
ATOM 1380 C CA . SER A 1 178 ? -4.473 -14.955 4.409 1.00 73.38 178 SER A CA 1
ATOM 1381 C C . SER A 1 178 ? -5.875 -14.344 4.423 1.00 73.38 178 SER A C 1
ATO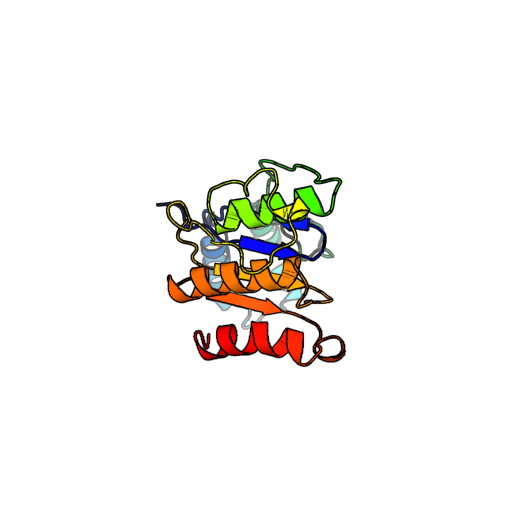M 1383 O O . SER A 1 178 ? -6.541 -14.405 5.452 1.00 73.38 178 SER A O 1
ATOM 1385 N N . ASN A 1 179 ? -6.334 -13.787 3.297 1.00 72.44 179 ASN A N 1
ATOM 1386 C CA . ASN A 1 179 ? -7.631 -13.123 3.177 1.00 72.44 179 ASN A CA 1
ATOM 1387 C C . ASN A 1 179 ? -8.305 -13.475 1.839 1.00 72.44 179 ASN A C 1
ATOM 1389 O O . ASN A 1 179 ? -8.446 -12.598 0.981 1.00 72.44 179 ASN A O 1
ATOM 1393 N N . PRO A 1 180 ? -8.703 -14.747 1.640 1.00 62.81 180 PRO A N 1
ATOM 1394 C CA . PRO A 1 180 ? -9.432 -15.159 0.450 1.00 62.81 180 PRO A CA 1
ATOM 1395 C C . PRO A 1 180 ? -10.836 -14.549 0.509 1.00 62.81 180 PRO A C 1
ATOM 1397 O O . PRO A 1 180 ? -11.681 -14.991 1.288 1.00 62.81 180 PRO A O 1
ATOM 1400 N N . ASN A 1 181 ? -11.050 -13.495 -0.276 1.00 52.72 181 ASN A N 1
ATOM 1401 C CA . ASN A 1 181 ? -12.334 -12.815 -0.424 1.00 52.72 181 ASN A CA 1
ATOM 1402 C C . ASN A 1 181 ? -12.981 -13.158 -1.761 1.00 52.72 181 ASN A C 1
ATOM 1404 O O . ASN A 1 181 ? -12.227 -13.271 -2.754 1.00 52.72 181 ASN A O 1
#

Solvent-accessible surface area (backbone atoms only — not comparable to full-atom values): 11003 Å² total; per-residue (Å²): 132,89,59,39,40,45,41,38,44,83,88,48,83,49,79,48,73,53,72,86,73,74,56,71,65,54,54,54,52,51,50,66,68,44,58,81,54,62,80,85,45,58,68,68,62,59,68,66,31,69,70,53,45,55,52,56,70,63,46,74,60,50,88,51,62,102,88,47,99,57,57,71,70,88,76,89,76,86,78,90,63,92,43,73,63,56,48,48,42,55,53,44,21,65,62,27,59,45,72,69,61,94,54,50,74,80,68,57,56,50,80,59,90,78,79,61,90,53,38,58,84,41,56,31,38,40,40,41,29,74,69,64,49,66,48,51,66,38,40,39,50,40,55,55,50,39,52,42,39,78,69,66,16,47,68,46,79,49,61,44,73,92,69,47,48,74,67,27,43,70,54,48,52,60,46,47,71,77,50,81,124

Radius of gyration: 21.46 Å; Cα contacts (8 Å, |Δi|>4): 196; chains: 1; bounding box: 62×35×43 Å

Secondary structure (DSSP, 8-state):
----EEEEETTEEEEE-----SHHHHHHHHHHHHTTTTTTS-HHHHHT-HHHHHHHTT-TT--S-TT--------S------SHHHHHHHHHHHHHSSPPPTTHHHH--TTS----TT----SEEEEE-S---TTHHHHHHHHHHHHHHHTT-EEEEE--GGG--HHHHHHHHHHHHHS--

Nearest PDB structures (foldseek):
  6can-assembly1_A  TM=4.346E-01  e=1.096E+00  Pyrococcus furiosus
  2h1i-assembly1_A  TM=4.901E-01  e=3.462E+00  Bacillus cereus ATCC 14579
  5t88-assembly1_A  TM=3.720E-01  e=1.714E+00  Pyrococcus furiosus
  5wcw-assembly1_A  TM=3.909E-01  e=3.046E+00  Brevundimonas diminuta

Foldseek 3Di:
DQAWEWEAEAQDTDTDSDPVPDPVVLVVVVCVVCVVVVPPDDPVVVCPDPVNVVSVVPPQQQPDPPVDPDGDDPDPDDDHDPDVVSVLQVVCCQLQVDGDPPCLVVVQDLPPDDDSVRGDQHQEYEAEYQDQDPGSRNSNVLVSLLVNQVSNHHYHYHYDPVRDDPSRCVSVVVSCVSRVD

Sequence (181 aa):
MPTRIAFFVSSFLFVFSAKAADCSSQVSQIQKAVEPLLGSVSFDTVMSHPWLIKTLQRSECCKTGWDQLGCAHPIKKFEPLETAESGFEAKYEMLMGQKPPKDFIKNGDPNAPLDFSKAPKLKAVYLSSLVFRGDFYGSVMARLLKHQAEHGALVNVVTTDYMLLDKDRALLDPIAASNPN